Protein AF-0000000086146565 (afdb_homodimer)

Nearest PDB structures (foldseek):
  6xgt-assembly1_E  TM=9.676E-01  e=7.743E-21  Thermomyces lanuginosus
  1dw9-assembly1_C  TM=8.425E-01  e=4.419E-13  Escherichia coli
  2iu7-assembly1_J  TM=8.361E-01  e=9.605E-13  Escherichia coli
  2iv1-assembly1_F  TM=8.384E-01  e=1.746E-12  Escherichia coli
  2iu7-assembly1_I  TM=8.335E-01  e=2.353E-12  Escherichia coli

pLDDT: mean 93.95, std 11.39, range [28.34, 98.88]

Structure (mmCIF, N/CA/C/O backbone):
data_AF-0000000086146565-model_v1
#
loop_
_entity.id
_entity.type
_entity.pdbx_description
1 polymer 'Cyanate hydratase'
#
loop_
_atom_site.group_PDB
_atom_site.id
_atom_site.type_symbol
_atom_site.label_atom_id
_atom_site.label_alt_id
_atom_site.label_comp_id
_atom_site.label_asym_id
_atom_site.label_entity_id
_atom_site.label_seq_id
_atom_site.pdbx_PDB_ins_code
_atom_site.Cartn_x
_atom_site.Cartn_y
_atom_site.Cartn_z
_atom_site.occupancy
_atom_site.B_iso_or_equiv
_atom_site.auth_seq_id
_atom_site.auth_comp_id
_atom_site.auth_asym_id
_atom_site.auth_atom_id
_atom_site.pdbx_PDB_model_num
ATOM 1 N N . MET A 1 1 ? -1.876 -38.531 0.959 1 31.31 1 MET A N 1
ATOM 2 C CA . MET A 1 1 ? -3.123 -37.844 1.28 1 31.31 1 MET A CA 1
ATOM 3 C C . MET A 1 1 ? -3.24 -36.531 0.5 1 31.31 1 MET A C 1
ATOM 5 O O . MET A 1 1 ? -2.287 -35.75 0.437 1 31.31 1 MET A O 1
ATOM 9 N N . ALA A 1 2 ? -4 -36.406 -0.519 1 36.56 2 ALA A N 1
ATOM 10 C CA . ALA A 1 2 ? -4.164 -35.281 -1.44 1 36.56 2 ALA A CA 1
ATOM 11 C C . ALA A 1 2 ? -4.277 -33.969 -0.684 1 36.56 2 ALA A C 1
ATOM 13 O O . ALA A 1 2 ? -5.07 -33.844 0.253 1 36.56 2 ALA A O 1
ATOM 14 N N . ALA A 1 3 ? -3.234 -33.094 -0.575 1 42.41 3 ALA A N 1
ATOM 15 C CA . ALA A 1 3 ? -3.201 -31.875 0.237 1 42.41 3 ALA A CA 1
ATOM 16 C C . ALA A 1 3 ? -4.504 -31.094 0.103 1 42.41 3 ALA A C 1
ATOM 18 O O . ALA A 1 3 ? -5.008 -30.906 -1.006 1 42.41 3 ALA A O 1
ATOM 19 N N . GLN A 1 4 ? -5.457 -31.094 0.99 1 49.09 4 GLN A N 1
ATOM 20 C CA . GLN A 1 4 ? -6.727 -30.391 1.156 1 49.09 4 GLN A CA 1
ATOM 21 C C . GLN A 1 4 ? -6.602 -28.938 0.746 1 49.09 4 GLN A C 1
ATOM 23 O O . GLN A 1 4 ? -5.672 -28.234 1.165 1 49.09 4 GLN A O 1
ATOM 28 N N . GLY A 1 5 ? -6.848 -28.641 -0.448 1 48.94 5 GLY A N 1
ATOM 29 C CA . GLY A 1 5 ? -6.832 -27.328 -1.084 1 48.94 5 GLY A CA 1
ATOM 30 C C . GLY A 1 5 ? -7.145 -26.203 -0.125 1 48.94 5 GLY A C 1
ATOM 31 O O . GLY A 1 5 ? -6.867 -26.297 1.071 1 48.94 5 GLY A O 1
ATOM 32 N N . THR A 1 6 ? -8.141 -25.203 -0.403 1 61.69 6 THR A N 1
ATOM 33 C CA . THR A 1 6 ? -8.391 -23.875 0.151 1 61.69 6 THR A C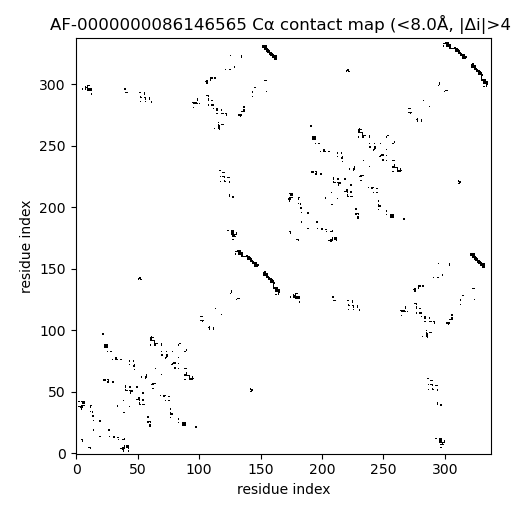A 1
ATOM 34 C C . THR A 1 6 ? -8.742 -23.969 1.633 1 61.69 6 THR A C 1
ATOM 36 O O . THR A 1 6 ? -9.734 -24.594 2.004 1 61.69 6 THR A O 1
ATOM 39 N N . SER A 1 7 ? -7.609 -23.969 2.498 1 59.91 7 SER A N 1
ATOM 40 C CA . SER A 1 7 ? -7.754 -24 3.951 1 59.91 7 SER A CA 1
ATOM 41 C C . SER A 1 7 ? -8.688 -22.906 4.441 1 59.91 7 SER A C 1
ATOM 43 O O . SER A 1 7 ? -9.211 -22.984 5.555 1 59.91 7 SER A O 1
ATOM 45 N N . SER A 1 8 ? -8.977 -21.938 3.584 1 70.62 8 SER A N 1
ATOM 46 C CA . SER A 1 8 ? -9.742 -20.812 4.113 1 70.62 8 SER A CA 1
ATOM 47 C C . SER A 1 8 ? -11.234 -21 3.9 1 70.62 8 SER A C 1
ATOM 49 O O . SER A 1 8 ? -12.055 -20.281 4.465 1 70.62 8 SER A O 1
ATOM 51 N N . GLY A 1 9 ? -11.609 -22.141 3.152 1 82.38 9 GLY A N 1
ATOM 52 C CA . GLY A 1 9 ? -13.008 -22.359 2.828 1 82.38 9 GLY A CA 1
ATOM 53 C C . GLY A 1 9 ? -13.461 -21.594 1.591 1 82.38 9 GLY A C 1
ATOM 54 O O . GLY A 1 9 ? -14.547 -21.844 1.068 1 82.38 9 GLY A O 1
ATOM 55 N N . ALA A 1 10 ? -12.695 -20.734 1.064 1 88.38 10 ALA A N 1
ATOM 56 C CA . ALA A 1 10 ? -12.992 -20.016 -0.168 1 88.38 10 ALA A CA 1
ATOM 57 C C . ALA A 1 10 ? -12.5 -20.781 -1.39 1 88.38 10 ALA A C 1
ATOM 59 O O . ALA A 1 10 ? -11.594 -21.609 -1.288 1 88.38 10 ALA A O 1
ATOM 60 N N . PRO A 1 11 ? -13.156 -20.484 -2.508 1 92.5 11 PRO A N 1
ATOM 61 C CA . PRO A 1 11 ? -12.641 -21.109 -3.736 1 92.5 11 PRO A CA 1
ATOM 62 C C . PRO A 1 11 ? -11.227 -20.641 -4.082 1 92.5 11 PRO A C 1
ATOM 64 O O . PRO A 1 11 ? -10.828 -19.531 -3.701 1 92.5 11 PRO A O 1
ATOM 67 N N . ILE A 1 12 ? -10.492 -21.484 -4.785 1 96.38 12 ILE A N 1
ATOM 68 C CA . ILE A 1 12 ? -9.156 -21.094 -5.215 1 96.38 12 ILE A CA 1
ATOM 69 C C . ILE A 1 12 ? -9.25 -20.188 -6.449 1 96.38 12 ILE A C 1
ATOM 71 O O . ILE A 1 12 ? -10.211 -20.281 -7.211 1 96.38 12 ILE A O 1
ATOM 75 N N . THR A 1 13 ? -8.281 -19.328 -6.602 1 96.62 13 THR A N 1
ATOM 76 C CA . THR A 1 13 ? -8.188 -18.484 -7.789 1 96.62 13 THR A CA 1
ATOM 77 C C . THR A 1 13 ? -7.699 -19.297 -8.984 1 96.62 13 THR A C 1
ATOM 79 O O . THR A 1 13 ? -6.832 -20.156 -8.844 1 96.62 13 THR A O 1
ATOM 82 N N . VAL A 1 14 ? -8.25 -18.953 -10.086 1 96.81 14 VAL A N 1
ATOM 83 C CA . VAL A 1 14 ? -7.863 -19.594 -11.344 1 96.81 14 VAL A CA 1
ATOM 84 C C . VAL A 1 14 ? -7.52 -18.516 -12.375 1 96.81 14 VAL A C 1
ATOM 86 O O . VAL A 1 14 ? -7.848 -17.344 -12.188 1 96.81 14 VAL A O 1
ATOM 89 N N . LEU A 1 15 ? -6.805 -18.922 -13.398 1 97.44 15 LEU A N 1
ATOM 90 C CA . LEU A 1 15 ? -6.445 -18.016 -14.477 1 97.44 15 LEU A CA 1
ATOM 91 C C . LEU A 1 15 ? -7.562 -17.938 -15.516 1 97.44 15 LEU A C 1
ATOM 93 O O . LEU A 1 15 ? -8.047 -18.953 -15.992 1 97.44 15 LEU A O 1
ATOM 97 N N . THR A 1 16 ? -7.938 -16.719 -15.805 1 94.69 16 THR A N 1
ATOM 98 C CA . THR A 1 16 ? -8.992 -16.531 -16.797 1 94.69 16 THR A CA 1
ATOM 99 C C . THR A 1 16 ? -8.398 -16.438 -18.203 1 94.69 16 THR A C 1
ATOM 101 O O . THR A 1 16 ? -7.242 -16.062 -18.375 1 94.69 16 THR A O 1
ATOM 104 N N . ALA A 1 17 ? -9.195 -16.719 -19.188 1 95.25 17 ALA A N 1
ATOM 105 C CA . ALA A 1 17 ? -8.742 -16.828 -20.562 1 95.25 17 ALA A CA 1
ATOM 106 C C . ALA A 1 17 ? -8.266 -15.492 -21.109 1 95.25 17 ALA A C 1
ATOM 108 O O . ALA A 1 17 ? -7.375 -15.438 -21.969 1 95.25 17 ALA A O 1
ATOM 109 N N . ASP A 1 18 ? -8.852 -14.383 -20.719 1 93 18 ASP A N 1
ATOM 110 C CA . ASP A 1 18 ? -8.508 -13.062 -21.219 1 93 18 ASP A CA 1
ATOM 111 C C . ASP A 1 18 ? -7.172 -12.586 -20.656 1 93 18 ASP A C 1
ATOM 113 O O . ASP A 1 18 ? -6.5 -11.75 -21.266 1 93 18 ASP A O 1
ATOM 117 N N . LEU A 1 19 ? -6.805 -13.141 -19.484 1 94.5 19 LEU A N 1
ATOM 118 C CA . LEU A 1 19 ? -5.562 -12.727 -18.828 1 94.5 19 LEU A CA 1
ATOM 119 C C . LEU A 1 19 ? -4.395 -13.594 -19.297 1 94.5 19 LEU A C 1
ATOM 121 O O . LEU A 1 19 ? -3.256 -13.117 -19.375 1 94.5 19 LEU A O 1
ATOM 125 N N . ALA A 1 20 ? -4.633 -14.797 -19.75 1 95.94 20 ALA A N 1
ATOM 126 C CA . ALA A 1 20 ? -3.607 -15.797 -20.031 1 95.94 20 ALA A CA 1
ATOM 127 C C . ALA A 1 20 ? -2.635 -15.297 -21.094 1 95.94 20 ALA A C 1
ATOM 129 O O . ALA A 1 20 ? -1.417 -15.414 -20.938 1 95.94 20 ALA A O 1
ATOM 130 N N . PRO A 1 21 ? -3.115 -14.617 -22.172 1 94.94 21 PRO A N 1
ATOM 131 C CA . PRO A 1 21 ? -2.191 -14.203 -23.234 1 94.94 21 PRO A CA 1
ATOM 132 C C . PRO A 1 21 ? -1.267 -13.07 -22.797 1 94.94 21 PRO A C 1
ATOM 134 O O . PRO A 1 21 ? -0.283 -12.773 -23.484 1 94.94 21 PRO A O 1
ATOM 137 N N . LYS A 1 22 ? -1.578 -12.445 -21.656 1 94 22 LYS A N 1
ATOM 138 C CA . LYS A 1 22 ? -0.794 -11.305 -21.203 1 94 22 LYS A CA 1
ATOM 139 C C . LYS A 1 22 ? 0.308 -11.75 -20.234 1 94 22 LYS A C 1
ATOM 141 O O . LYS A 1 22 ? 1.105 -10.93 -19.781 1 94 22 LYS A O 1
ATOM 146 N N . LEU A 1 23 ? 0.354 -13.023 -19.938 1 96.88 23 LEU A N 1
ATOM 147 C CA . LEU A 1 23 ? 1.28 -13.562 -18.938 1 96.88 23 LEU A CA 1
ATOM 148 C C . LEU A 1 23 ? 2.268 -14.531 -19.594 1 96.88 23 LE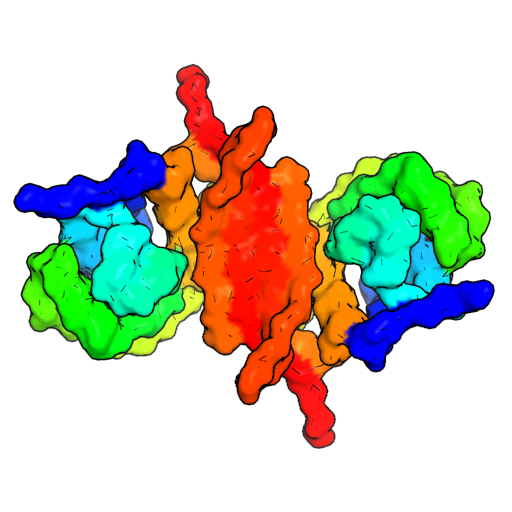U A C 1
ATOM 150 O O . LEU A 1 23 ? 2.035 -15.008 -20.703 1 96.88 23 LEU A O 1
ATOM 154 N N . PRO A 1 24 ? 3.383 -14.812 -18.953 1 97.06 24 PRO A N 1
ATOM 155 C CA . PRO A 1 24 ? 4.309 -15.812 -19.5 1 97.06 24 PRO A CA 1
ATOM 156 C C . PRO A 1 24 ? 3.693 -17.203 -19.562 1 97.06 24 PRO A C 1
ATOM 158 O O . PRO A 1 24 ? 2.693 -17.484 -18.891 1 97.06 24 PRO A O 1
ATOM 161 N N . ALA A 1 25 ? 4.344 -18.062 -20.297 1 97.81 25 ALA A N 1
ATOM 162 C CA . ALA A 1 25 ? 3.781 -19.375 -20.609 1 97.81 25 ALA A CA 1
ATOM 163 C C . ALA A 1 25 ? 3.633 -20.219 -19.344 1 97.81 25 ALA A C 1
ATOM 165 O O . ALA A 1 25 ? 2.717 -21.031 -19.25 1 97.81 25 ALA A O 1
ATOM 166 N N . HIS A 1 26 ? 4.539 -20 -18.406 1 98.38 26 HIS A N 1
ATOM 167 C CA . HIS A 1 26 ? 4.465 -20.844 -17.219 1 98.38 26 HIS A CA 1
ATOM 168 C C . HIS A 1 26 ? 3.211 -20.547 -16.406 1 98.38 26 HIS A C 1
ATOM 170 O O . HIS A 1 26 ? 2.781 -21.359 -15.594 1 98.38 26 HIS A O 1
ATOM 176 N N . SER A 1 27 ? 2.645 -19.328 -16.516 1 98.44 27 SER A N 1
ATOM 177 C CA . SER A 1 27 ? 1.438 -18.984 -15.773 1 98.44 27 SER A CA 1
ATOM 178 C C . SER A 1 27 ? 0.309 -19.969 -16.078 1 98.44 27 SER A C 1
ATOM 180 O O . SER A 1 27 ? -0.308 -20.516 -15.148 1 98.44 27 SER A O 1
ATOM 182 N N . SER A 1 28 ? 0.078 -20.25 -17.359 1 98.5 28 SER A N 1
ATOM 183 C CA . SER A 1 28 ? -0.982 -21.172 -17.75 1 98.5 28 SER A CA 1
ATOM 184 C C . SER A 1 28 ? -0.709 -22.578 -17.219 1 98.5 28 SER A C 1
ATOM 186 O O . SER A 1 28 ? -1.621 -23.266 -16.75 1 98.5 28 SER A O 1
ATOM 188 N N . VAL A 1 29 ? 0.506 -23 -17.297 1 98.62 29 VAL A N 1
ATOM 189 C CA . VAL A 1 29 ? 0.89 -24.328 -16.844 1 98.62 29 VAL A CA 1
ATOM 190 C C . VAL A 1 29 ? 0.651 -24.438 -15.336 1 98.62 29 VAL A C 1
ATOM 192 O O . VAL A 1 29 ? 0.017 -25.391 -14.875 1 98.62 29 VAL A O 1
ATOM 195 N N . LEU A 1 30 ? 1.128 -23.453 -14.594 1 98.81 30 LEU A N 1
ATOM 196 C CA . LEU A 1 30 ? 1.032 -23.469 -13.141 1 98.81 30 LEU A CA 1
ATOM 197 C C . LEU A 1 30 ? -0.422 -23.375 -12.688 1 98.81 30 LEU A C 1
ATOM 199 O O . LEU A 1 30 ? -0.862 -24.156 -11.844 1 98.81 30 LEU A O 1
ATOM 203 N N . PHE A 1 31 ? -1.171 -22.484 -13.25 1 98.69 31 PHE A N 1
ATOM 204 C CA . PHE A 1 31 ? -2.557 -22.297 -12.836 1 98.69 31 PHE A CA 1
ATOM 205 C C . PHE A 1 31 ? -3.398 -23.516 -13.195 1 98.69 31 PHE A C 1
ATOM 207 O O . PHE A 1 31 ? -4.312 -23.875 -12.453 1 98.69 31 PHE A O 1
ATOM 214 N N . THR A 1 32 ? -3.154 -24.109 -14.328 1 98.31 32 THR A N 1
ATOM 215 C CA . THR A 1 32 ? -3.871 -25.328 -14.711 1 98.31 32 THR A CA 1
ATOM 216 C C . THR A 1 32 ? -3.639 -26.438 -13.688 1 98.31 32 THR A C 1
ATOM 218 O O . THR A 1 32 ? -4.59 -27.078 -13.242 1 98.31 32 THR A O 1
ATOM 221 N N . ALA A 1 33 ? -2.422 -26.672 -13.336 1 98.25 33 ALA A N 1
ATOM 222 C CA . ALA A 1 33 ? -2.09 -27.703 -12.359 1 98.25 33 ALA A CA 1
ATOM 223 C C . ALA A 1 33 ? -2.674 -27.375 -10.992 1 98.25 33 ALA A C 1
ATOM 225 O O . ALA A 1 33 ? -3.189 -28.25 -10.297 1 98.25 33 ALA A O 1
ATOM 226 N N . LYS A 1 34 ? -2.523 -26.109 -10.586 1 97.88 34 LYS A N 1
ATOM 227 C CA . LYS A 1 34 ? -3.105 -25.641 -9.336 1 97.88 34 LYS A CA 1
ATOM 228 C C . LYS A 1 34 ? -4.602 -25.938 -9.281 1 97.88 34 LYS A C 1
ATOM 230 O O . LYS A 1 34 ? -5.109 -26.406 -8.258 1 97.88 34 LYS A O 1
ATOM 235 N N . LYS A 1 35 ? -5.297 -25.625 -10.344 1 96.94 35 LYS A N 1
ATOM 236 C CA . LYS A 1 35 ? -6.73 -25.891 -10.438 1 96.94 35 LYS A CA 1
ATOM 237 C C . LYS A 1 35 ? -7.027 -27.391 -10.352 1 96.94 35 LYS A C 1
ATOM 239 O O . LYS A 1 35 ? -7.91 -27.812 -9.602 1 96.94 35 LYS A O 1
ATOM 244 N N . ALA A 1 36 ? -6.309 -28.141 -11.078 1 96.69 36 ALA A N 1
ATOM 245 C CA . ALA A 1 36 ? -6.52 -29.594 -11.125 1 96.69 36 ALA A CA 1
ATOM 246 C C . ALA A 1 36 ? -6.363 -30.203 -9.734 1 96.69 36 ALA A C 1
ATOM 248 O O . ALA A 1 36 ? -7.09 -31.141 -9.383 1 96.69 36 ALA A O 1
ATOM 249 N N . LYS A 1 37 ? -5.477 -29.688 -8.961 1 95.62 37 LYS A N 1
ATOM 250 C CA . LYS A 1 37 ? -5.191 -30.234 -7.641 1 95.62 37 LYS A CA 1
ATOM 251 C C . LYS A 1 37 ? -5.988 -29.516 -6.559 1 95.62 37 LYS A C 1
ATOM 253 O O . LYS A 1 37 ? -5.938 -29.906 -5.387 1 95.62 37 LYS A O 1
ATOM 258 N N . ASN A 1 38 ? -6.629 -28.438 -6.91 1 95.5 38 ASN A N 1
ATOM 259 C CA . ASN A 1 38 ? -7.41 -27.609 -5.996 1 95.5 38 ASN A CA 1
ATOM 260 C C . ASN A 1 38 ? -6.562 -27.109 -4.832 1 95.5 38 ASN A C 1
ATOM 262 O O . ASN A 1 38 ? -6.957 -27.234 -3.672 1 95.5 38 ASN A O 1
ATOM 266 N N . LEU A 1 39 ? -5.449 -26.547 -5.129 1 96.44 39 LEU A N 1
ATOM 267 C CA . LEU A 1 39 ? -4.531 -26.047 -4.113 1 96.44 39 LEU A CA 1
ATOM 268 C C . LEU A 1 39 ? -4.578 -24.516 -4.043 1 96.44 39 LEU A C 1
ATOM 270 O O . LEU A 1 39 ? -4.664 -23.844 -5.074 1 96.44 39 LEU A O 1
ATOM 274 N N . SER A 1 40 ? -4.539 -23.969 -2.844 1 96.62 40 SER A N 1
ATOM 275 C CA . SER A 1 40 ? -4.453 -22.531 -2.635 1 96.62 40 SER A CA 1
ATOM 276 C C . SER A 1 40 ? -3.01 -22.031 -2.709 1 96.62 40 SER A C 1
ATOM 278 O O . SER A 1 40 ? -2.076 -22.828 -2.609 1 96.62 40 SER A O 1
ATOM 280 N N . PHE A 1 41 ? -2.867 -20.781 -2.867 1 97.62 41 PHE A N 1
ATOM 281 C CA . PHE A 1 41 ? -1.526 -20.219 -2.785 1 97.62 41 PHE A CA 1
ATOM 282 C C . PHE A 1 41 ? -0.93 -20.438 -1.4 1 97.62 41 PHE A C 1
ATOM 284 O O . PHE A 1 41 ? 0.281 -20.609 -1.262 1 97.62 41 PHE A O 1
ATOM 291 N N . GLU A 1 42 ? -1.758 -20.422 -0.381 1 96.38 42 GLU A N 1
ATOM 292 C CA . GLU A 1 42 ? -1.277 -20.703 0.968 1 96.38 42 GLU A CA 1
ATOM 293 C C . GLU A 1 42 ? -0.606 -22.078 1.036 1 96.38 42 GLU A C 1
ATOM 295 O O . GLU A 1 42 ? 0.506 -22.203 1.551 1 96.38 42 GLU A O 1
ATOM 300 N N . THR A 1 43 ? -1.297 -23.047 0.522 1 96.38 43 THR A N 1
ATOM 301 C CA . THR A 1 43 ? -0.787 -24.406 0.544 1 96.38 43 THR A CA 1
ATOM 302 C C . THR A 1 43 ? 0.502 -24.516 -0.264 1 96.38 43 THR A C 1
ATOM 304 O O . THR A 1 43 ? 1.48 -25.109 0.194 1 96.38 43 THR A O 1
ATOM 307 N N . ILE A 1 44 ? 0.507 -23.953 -1.415 1 97.75 44 ILE A N 1
ATOM 308 C CA . ILE A 1 44 ? 1.667 -24.031 -2.295 1 97.75 44 ILE A CA 1
ATOM 309 C C . ILE A 1 44 ? 2.842 -23.281 -1.666 1 97.75 44 ILE A C 1
ATOM 311 O O . ILE A 1 44 ? 3.979 -23.766 -1.704 1 97.75 44 ILE A O 1
ATOM 315 N N . ALA A 1 45 ? 2.549 -22.141 -1.097 1 97.62 45 ALA A N 1
ATOM 316 C CA . ALA A 1 45 ? 3.592 -21.344 -0.45 1 97.62 45 ALA A CA 1
ATOM 317 C C . ALA A 1 45 ? 4.262 -22.125 0.672 1 97.62 45 ALA A C 1
ATOM 319 O O . ALA A 1 45 ? 5.484 -22.078 0.835 1 97.62 45 ALA A O 1
ATOM 320 N N . LYS A 1 46 ? 3.512 -22.828 1.421 1 96.81 46 LYS A N 1
ATOM 321 C CA . LYS A 1 46 ? 4.047 -23.672 2.488 1 96.81 46 LYS A CA 1
ATOM 322 C C . LYS A 1 46 ? 5.008 -24.719 1.933 1 96.81 46 LYS A C 1
ATOM 324 O O . LYS A 1 46 ? 6.078 -24.953 2.496 1 96.81 46 LYS A O 1
ATOM 329 N N . ALA A 1 47 ? 4.648 -25.312 0.858 1 96.94 47 ALA A N 1
ATOM 330 C CA . ALA A 1 47 ? 5.5 -26.312 0.233 1 96.94 47 ALA A CA 1
ATOM 331 C C . ALA A 1 47 ? 6.805 -25.703 -0.26 1 96.94 47 ALA A C 1
ATOM 333 O O . ALA A 1 47 ? 7.855 -26.344 -0.231 1 96.94 47 ALA A O 1
ATOM 334 N N . LEU A 1 48 ? 6.746 -24.484 -0.742 1 97.94 48 LEU A N 1
ATOM 335 C CA . LEU A 1 48 ? 7.914 -23.797 -1.288 1 97.94 48 LEU A CA 1
ATOM 336 C C . LEU A 1 48 ? 8.773 -23.219 -0.172 1 97.94 48 LEU A C 1
ATOM 338 O O . LEU A 1 48 ? 9.961 -22.922 -0.379 1 97.94 48 LEU A O 1
ATOM 342 N N . GLY A 1 49 ? 8.164 -23 1.026 1 97.31 49 GLY A N 1
ATOM 343 C CA . GLY A 1 49 ? 8.836 -22.219 2.062 1 97.31 49 GLY A CA 1
ATOM 344 C C . GLY A 1 49 ? 8.938 -20.75 1.737 1 97.31 49 GLY A C 1
ATOM 345 O O . GLY A 1 49 ? 9.969 -20.125 1.997 1 97.31 49 GLY A O 1
ATOM 346 N N . ARG A 1 50 ? 7.957 -20.188 1.105 1 97 50 ARG A N 1
ATOM 347 C CA . ARG A 1 50 ? 7.891 -18.781 0.688 1 97 50 ARG A CA 1
ATOM 348 C C . ARG A 1 50 ? 6.609 -18.125 1.191 1 97 50 ARG A C 1
ATOM 350 O O . ARG A 1 50 ? 5.73 -18.797 1.735 1 97 50 ARG A O 1
ATOM 357 N N . GLY A 1 51 ? 6.578 -16.812 1.036 1 96.75 51 GLY A N 1
ATOM 358 C CA . GLY A 1 51 ? 5.344 -16.109 1.33 1 96.75 51 GLY A CA 1
ATOM 359 C C . GLY A 1 51 ? 4.258 -16.344 0.296 1 96.75 51 GLY A C 1
ATOM 360 O O . GLY A 1 51 ? 4.551 -16.609 -0.869 1 96.75 51 GLY A O 1
ATOM 361 N N . GLU A 1 52 ? 3.078 -16.172 0.774 1 97 52 GLU A N 1
ATOM 362 C CA . GLU A 1 52 ? 1.917 -16.422 -0.072 1 97 52 GLU A CA 1
ATOM 363 C C . GLU A 1 52 ? 1.883 -15.477 -1.262 1 97 52 GLU A C 1
ATOM 365 O O . GLU A 1 52 ? 1.696 -15.898 -2.402 1 97 52 GLU A O 1
ATOM 370 N N . VAL A 1 53 ? 2.102 -14.18 -1.003 1 98.31 53 VAL A N 1
ATOM 371 C CA . VAL A 1 53 ? 2.043 -13.18 -2.068 1 98.31 53 VAL A CA 1
ATOM 372 C C . VAL A 1 53 ? 3.195 -13.398 -3.045 1 98.31 53 VAL A C 1
ATOM 374 O O . VAL A 1 53 ? 3.018 -13.289 -4.262 1 98.31 53 VAL A O 1
ATOM 377 N N . SER A 1 54 ? 4.367 -13.727 -2.545 1 97.62 54 SER A N 1
ATOM 378 C CA . SER A 1 54 ? 5.52 -13.992 -3.396 1 97.62 54 SER A CA 1
ATOM 379 C C . SER A 1 54 ? 5.277 -15.203 -4.293 1 97.62 54 SER A C 1
ATOM 381 O O . SER A 1 54 ? 5.645 -15.195 -5.469 1 97.62 54 SER A O 1
ATOM 383 N N . THR A 1 55 ? 4.641 -16.234 -3.752 1 98.44 55 THR A N 1
ATOM 384 C CA . THR A 1 55 ? 4.297 -17.422 -4.527 1 98.44 55 THR A CA 1
ATOM 385 C C . THR A 1 55 ? 3.316 -17.078 -5.645 1 98.44 55 THR A C 1
ATOM 387 O O . THR A 1 55 ? 3.529 -17.438 -6.801 1 98.44 55 THR A O 1
ATOM 390 N N . ALA A 1 56 ? 2.301 -16.312 -5.312 1 98.62 56 ALA A N 1
ATOM 391 C CA . ALA A 1 56 ? 1.348 -15.859 -6.324 1 98.62 56 ALA A CA 1
ATOM 392 C C . ALA A 1 56 ? 2.037 -15.008 -7.391 1 98.62 56 ALA A C 1
ATOM 394 O O . ALA A 1 56 ? 1.723 -15.125 -8.578 1 98.62 56 ALA A O 1
ATOM 395 N N . ALA A 1 57 ? 2.961 -14.219 -6.996 1 98.38 57 ALA A N 1
ATOM 396 C CA . ALA A 1 57 ? 3.682 -13.352 -7.926 1 98.38 57 ALA A CA 1
ATOM 397 C C . ALA A 1 57 ? 4.488 -14.172 -8.93 1 98.38 57 ALA A C 1
ATOM 399 O O . ALA A 1 57 ? 4.637 -13.773 -10.086 1 98.38 57 ALA A O 1
ATOM 400 N N . ILE A 1 58 ? 5.035 -15.32 -8.531 1 98.38 58 ILE A N 1
ATOM 401 C CA . ILE A 1 58 ? 5.719 -16.219 -9.453 1 98.38 58 ILE A CA 1
ATOM 402 C C . ILE A 1 58 ? 4.734 -16.719 -10.508 1 98.38 58 ILE A C 1
ATOM 404 O O . ILE A 1 58 ? 5.047 -16.734 -11.703 1 98.38 58 ILE A O 1
ATOM 408 N N . PHE A 1 59 ? 3.521 -17.062 -10.078 1 98.69 59 PHE A N 1
ATOM 409 C CA . PHE A 1 59 ? 2.496 -17.531 -11 1 98.69 59 PHE A CA 1
ATOM 410 C C . PHE A 1 59 ? 2.178 -16.453 -12.039 1 98.69 59 PHE A C 1
ATOM 412 O O . PHE A 1 59 ? 1.99 -16.766 -13.219 1 98.69 59 PHE A O 1
ATOM 419 N N . TYR A 1 60 ? 2.189 -15.242 -11.656 1 98.25 60 TYR A N 1
ATOM 420 C CA . TYR A 1 60 ? 1.807 -14.141 -12.531 1 98.25 60 TYR A CA 1
ATOM 421 C C . TYR A 1 60 ? 3.02 -13.586 -13.266 1 98.25 60 TYR A C 1
ATOM 423 O O . TYR A 1 60 ? 2.912 -12.586 -13.984 1 98.25 60 TYR A O 1
ATOM 431 N N . GLY A 1 61 ? 4.215 -14.141 -13.055 1 97.5 61 GLY A N 1
ATOM 432 C CA . GLY A 1 61 ? 5.422 -13.734 -13.766 1 97.5 61 GLY A CA 1
ATOM 433 C C . GLY A 1 61 ? 6.035 -12.461 -13.219 1 97.5 61 GLY A C 1
ATOM 434 O O . GLY A 1 61 ? 6.789 -11.781 -13.914 1 97.5 61 GLY A O 1
ATOM 435 N N . GLN A 1 62 ? 5.746 -12.102 -11.938 1 97.25 62 GLN A N 1
ATOM 436 C CA . GLN A 1 62 ? 6.195 -10.836 -11.367 1 97.25 62 GLN A CA 1
ATOM 437 C C . GLN A 1 62 ? 7.324 -11.047 -10.367 1 97.25 62 GLN A C 1
ATOM 439 O O . GLN A 1 62 ? 7.828 -10.094 -9.773 1 97.25 62 GLN A O 1
ATOM 444 N N . ALA A 1 63 ? 7.695 -12.289 -10.117 1 96.75 63 ALA A N 1
ATOM 445 C CA . ALA A 1 63 ? 8.805 -12.633 -9.227 1 96.75 63 ALA A CA 1
ATOM 446 C C . ALA A 1 63 ? 9.688 -13.719 -9.836 1 96.75 63 ALA A C 1
ATOM 448 O O . ALA A 1 63 ? 9.203 -14.57 -10.586 1 96.75 63 ALA A O 1
ATOM 449 N N . HIS A 1 64 ? 10.898 -13.656 -9.5 1 95.5 64 HIS A N 1
ATOM 450 C CA . HIS A 1 64 ? 11.867 -14.641 -9.984 1 95.5 64 HIS A CA 1
ATOM 451 C C . HIS A 1 64 ? 11.734 -15.953 -9.227 1 95.5 64 HIS A C 1
ATOM 453 O O . HIS A 1 64 ? 11.773 -15.977 -7.996 1 95.5 64 HIS A O 1
ATOM 459 N N . ALA A 1 65 ? 11.516 -17.062 -9.984 1 97.88 65 ALA A N 1
ATOM 460 C CA . ALA A 1 65 ? 11.539 -18.391 -9.375 1 97.88 65 ALA A CA 1
ATOM 461 C C . ALA A 1 65 ? 12.961 -18.938 -9.328 1 97.88 65 ALA A C 1
ATOM 463 O O . ALA A 1 65 ? 13.625 -19.062 -10.359 1 97.88 65 ALA A O 1
ATOM 464 N N . SER A 1 66 ? 13.438 -19.297 -8.18 1 97.81 66 SER A N 1
ATOM 465 C CA . SER A 1 66 ? 14.742 -19.938 -8.062 1 97.81 66 SER A CA 1
ATOM 466 C C . SER A 1 66 ? 14.68 -21.375 -8.562 1 97.81 66 SER A C 1
ATOM 468 O O . SER A 1 66 ? 13.602 -21.953 -8.719 1 97.81 66 SER A O 1
ATOM 470 N N . PRO A 1 67 ? 15.883 -21.938 -8.789 1 98.06 67 PRO A N 1
ATOM 471 C CA . PRO A 1 67 ? 15.883 -23.359 -9.133 1 98.06 67 PRO A CA 1
ATOM 472 C C . PRO A 1 67 ? 15.18 -24.219 -8.086 1 98.06 67 PRO A C 1
ATOM 474 O O . PRO A 1 67 ? 14.461 -25.156 -8.438 1 98.06 67 PRO A O 1
ATOM 477 N N . GLU A 1 68 ? 15.375 -23.906 -6.84 1 98.44 68 GLU A N 1
ATOM 478 C CA . GLU A 1 68 ? 14.703 -24.625 -5.766 1 98.44 68 GLU A CA 1
ATOM 479 C C . GLU A 1 68 ? 13.188 -24.438 -5.84 1 98.44 68 GLU A C 1
ATOM 481 O O . GLU A 1 68 ? 12.422 -25.391 -5.656 1 98.44 68 GLU A O 1
ATOM 486 N N . ASP A 1 69 ? 12.742 -23.219 -6.094 1 98.62 69 ASP A N 1
ATOM 487 C CA . ASP A 1 69 ? 11.312 -22.953 -6.281 1 98.62 69 ASP A CA 1
ATOM 488 C C . ASP A 1 69 ? 10.734 -23.844 -7.383 1 98.62 69 ASP A C 1
ATOM 490 O O . ASP A 1 69 ? 9.672 -24.438 -7.211 1 98.62 69 ASP A O 1
ATOM 494 N N . ILE A 1 70 ? 11.438 -23.891 -8.508 1 98.62 70 ILE A N 1
ATOM 495 C CA . ILE A 1 70 ? 10.969 -24.594 -9.688 1 98.62 70 ILE A CA 1
ATOM 496 C C . ILE A 1 70 ? 10.828 -26.094 -9.367 1 98.62 70 ILE A C 1
ATOM 498 O O . ILE A 1 70 ? 9.812 -26.703 -9.695 1 98.62 70 ILE A O 1
ATOM 502 N N . THR A 1 71 ? 11.781 -26.609 -8.703 1 98.69 71 THR A N 1
ATOM 503 C CA . THR A 1 71 ? 11.742 -28.016 -8.312 1 98.69 71 THR A CA 1
ATOM 504 C C . THR A 1 71 ? 10.562 -28.297 -7.379 1 98.69 71 THR A C 1
ATOM 506 O O . THR A 1 71 ? 9.82 -29.25 -7.582 1 98.69 71 THR A O 1
ATOM 509 N N . LYS A 1 72 ? 10.398 -27.5 -6.426 1 98.62 72 LYS A N 1
ATOM 510 C CA . LYS A 1 72 ? 9.328 -27.688 -5.453 1 98.62 72 LYS A CA 1
ATOM 511 C C . LYS A 1 72 ? 7.957 -27.484 -6.098 1 98.62 72 LYS A C 1
ATOM 513 O O . LYS A 1 72 ? 6.996 -28.188 -5.766 1 98.62 72 LYS A O 1
ATOM 518 N N . LEU A 1 73 ? 7.859 -26.484 -6.969 1 98.75 73 LEU A N 1
ATOM 519 C CA . LEU A 1 73 ? 6.617 -26.281 -7.707 1 98.75 73 LEU A CA 1
ATOM 520 C C . LEU A 1 73 ? 6.273 -27.516 -8.539 1 98.75 73 LEU A C 1
ATOM 522 O O . LEU A 1 73 ? 5.121 -27.953 -8.555 1 98.75 73 LEU A O 1
ATOM 526 N N . ALA A 1 74 ? 7.262 -27.984 -9.258 1 98.75 74 ALA A N 1
ATOM 527 C CA . ALA A 1 74 ? 7.062 -29.188 -10.055 1 98.75 74 ALA A CA 1
ATOM 528 C C . ALA A 1 74 ? 6.551 -30.328 -9.195 1 98.75 74 ALA A C 1
ATOM 530 O O . ALA A 1 74 ? 5.633 -31.062 -9.594 1 98.75 74 ALA A O 1
ATOM 531 N N . GLN A 1 75 ? 7.086 -30.469 -8.039 1 98.44 75 GLN A N 1
ATOM 532 C CA . GLN A 1 75 ? 6.73 -31.562 -7.137 1 98.44 75 GLN A CA 1
ATOM 533 C C . GLN A 1 75 ? 5.316 -31.375 -6.586 1 98.44 75 GLN A C 1
ATOM 535 O O . GLN A 1 75 ? 4.473 -32.25 -6.738 1 98.44 75 GLN A O 1
ATOM 540 N N . VAL A 1 76 ? 5.047 -30.25 -5.996 1 98.06 76 VAL A N 1
ATOM 541 C CA . VAL A 1 76 ? 3.781 -30.031 -5.297 1 98.06 76 VAL A CA 1
ATOM 542 C C . VAL A 1 76 ? 2.631 -30.031 -6.301 1 98.06 76 VAL A C 1
ATOM 544 O O . VAL A 1 76 ? 1.531 -30.5 -5.996 1 98.06 76 VAL A O 1
ATOM 547 N N . LEU A 1 77 ? 2.896 -29.609 -7.551 1 98.38 77 LEU A N 1
ATOM 548 C CA . LEU A 1 77 ? 1.846 -29.484 -8.555 1 98.38 77 LEU A CA 1
ATOM 549 C C . LEU A 1 77 ? 1.869 -30.688 -9.5 1 98.38 77 LEU A C 1
ATOM 551 O O . LEU A 1 77 ? 1.04 -30.781 -10.414 1 98.38 77 LEU A O 1
ATOM 555 N N . GLU A 1 78 ? 2.852 -31.547 -9.289 1 98.25 78 GLU A N 1
ATOM 556 C CA . GLU A 1 78 ? 2.998 -32.781 -10.086 1 98.25 78 GLU A CA 1
ATOM 557 C C . GLU A 1 78 ? 3.119 -32.438 -11.578 1 98.25 78 GLU A C 1
ATOM 559 O O . GLU A 1 78 ? 2.404 -33 -12.398 1 98.25 78 GLU A O 1
ATOM 564 N N . ILE A 1 79 ? 3.945 -31.547 -11.883 1 98.38 79 ILE A N 1
ATOM 565 C CA . ILE A 1 79 ? 4.336 -31.172 -13.234 1 98.38 79 ILE A CA 1
ATOM 566 C C . ILE A 1 79 ? 5.734 -31.703 -13.539 1 98.38 79 ILE A C 1
ATOM 568 O O . ILE A 1 79 ? 6.652 -31.547 -12.727 1 98.38 79 ILE A O 1
ATOM 572 N N . PRO A 1 80 ? 5.855 -32.438 -14.641 1 98.31 80 PRO A N 1
ATOM 573 C CA . PRO A 1 80 ? 7.246 -32.719 -14.992 1 98.31 80 PRO A CA 1
ATOM 574 C C . PRO A 1 80 ? 8.117 -31.469 -15.047 1 98.31 80 PRO A C 1
ATOM 576 O O . PRO A 1 80 ? 7.762 -30.5 -15.711 1 98.31 80 PRO A O 1
ATOM 579 N N . GLU A 1 81 ? 9.156 -31.531 -14.344 1 97.94 81 GLU A N 1
ATOM 580 C CA . GLU A 1 81 ? 10.008 -30.344 -14.203 1 97.94 81 GLU A CA 1
ATOM 581 C C . GLU A 1 81 ? 10.469 -29.844 -15.57 1 97.94 81 GLU A C 1
ATOM 583 O O . GLU A 1 81 ? 10.586 -28.625 -15.781 1 97.94 81 GLU A O 1
ATOM 588 N N . ASP A 1 82 ? 10.727 -30.766 -16.469 1 97.62 82 ASP A N 1
ATOM 589 C CA . ASP A 1 82 ? 11.188 -30.406 -17.797 1 97.62 82 ASP A CA 1
ATOM 590 C C . ASP A 1 82 ? 10.141 -29.562 -18.531 1 97.62 82 ASP A C 1
ATOM 592 O O . ASP A 1 82 ? 10.484 -28.672 -19.312 1 97.62 82 ASP A O 1
ATOM 596 N N . VAL A 1 83 ? 8.883 -29.844 -18.344 1 97.56 83 VAL A N 1
ATOM 597 C CA . VAL A 1 83 ? 7.785 -29.078 -18.938 1 97.56 83 VAL A CA 1
ATOM 598 C C . VAL A 1 83 ? 7.824 -27.641 -18.438 1 97.56 83 VAL A C 1
ATOM 600 O O . VAL A 1 83 ? 7.695 -26.688 -19.219 1 97.56 83 VAL A O 1
ATOM 603 N N . LEU A 1 84 ? 7.992 -27.469 -17.141 1 97.38 84 LEU A N 1
ATOM 604 C CA . LEU A 1 84 ? 8.078 -26.141 -16.547 1 97.38 84 LEU A CA 1
ATOM 605 C C . LEU A 1 84 ? 9.289 -25.391 -17.078 1 97.38 84 LEU A C 1
ATOM 607 O O . LEU A 1 84 ? 9.195 -24.203 -17.406 1 97.38 84 LEU A O 1
ATOM 611 N N . LEU A 1 85 ? 10.414 -26.094 -17.25 1 97.81 85 LEU A N 1
ATOM 612 C CA . LEU A 1 85 ? 11.672 -25.484 -17.641 1 97.81 85 LEU A CA 1
ATOM 613 C C . LEU A 1 85 ? 11.641 -25.078 -19.109 1 97.81 85 LEU A C 1
ATOM 615 O O . LEU A 1 85 ? 12.484 -24.297 -19.562 1 97.81 85 LEU A O 1
ATOM 619 N N . GLN A 1 86 ? 10.711 -25.594 -19.859 1 97.88 86 GLN A N 1
ATOM 620 C CA . GLN A 1 86 ? 10.547 -25.219 -21.266 1 97.88 86 GLN A CA 1
ATOM 621 C C . GLN A 1 86 ? 9.836 -23.875 -21.391 1 97.88 86 GLN A C 1
ATOM 623 O O . GLN A 1 86 ? 9.805 -23.281 -22.469 1 97.88 86 GLN A O 1
ATOM 628 N N . THR A 1 87 ? 9.258 -23.359 -20.344 1 98.06 87 THR A N 1
ATOM 629 C CA . THR A 1 87 ? 8.617 -22.062 -20.328 1 98.06 87 THR A CA 1
ATOM 630 C C . THR A 1 87 ? 9.617 -20.969 -19.922 1 98.06 87 THR A C 1
ATOM 632 O O . THR A 1 87 ? 10.828 -21.203 -19.906 1 98.06 87 THR A O 1
ATOM 635 N N . GLU A 1 88 ? 9.117 -19.797 -19.609 1 97.81 88 GLU A N 1
ATOM 636 C CA . GLU A 1 88 ? 9.961 -18.672 -19.203 1 97.81 88 GLU A CA 1
ATOM 637 C C . GLU A 1 88 ? 10.172 -18.656 -17.688 1 97.81 88 GLU A C 1
ATOM 639 O O . GLU A 1 88 ? 10.664 -17.672 -17.125 1 97.81 88 GLU A O 1
ATOM 644 N N . ILE A 1 89 ? 9.836 -19.734 -16.953 1 97.88 89 ILE A N 1
ATOM 645 C CA . ILE A 1 89 ? 9.805 -19.688 -15.492 1 97.88 89 ILE A CA 1
ATOM 646 C C . ILE A 1 89 ? 11.195 -19.406 -14.945 1 97.88 89 ILE A C 1
ATOM 648 O O . ILE A 1 89 ? 11.344 -18.766 -13.898 1 97.88 89 ILE A O 1
ATOM 652 N N . ALA A 1 90 ? 12.219 -19.844 -15.688 1 97.5 90 ALA A N 1
ATOM 653 C CA . ALA A 1 90 ? 13.594 -19.672 -15.211 1 97.5 90 ALA A CA 1
ATOM 654 C C . ALA A 1 90 ? 14.18 -18.359 -15.727 1 97.5 90 ALA A C 1
ATOM 656 O O . ALA A 1 90 ? 15.305 -17.984 -15.367 1 97.5 90 ALA A O 1
ATOM 657 N N . ALA A 1 91 ? 13.5 -17.625 -16.578 1 96.19 91 ALA A N 1
ATOM 658 C CA . ALA A 1 91 ? 13.969 -16.344 -17.125 1 96.19 91 ALA A CA 1
ATOM 659 C C . ALA A 1 91 ? 13.781 -15.219 -16.125 1 96.19 91 ALA A C 1
ATOM 661 O O . ALA A 1 91 ? 13.094 -15.383 -15.109 1 96.19 91 ALA A O 1
ATOM 662 N N . LEU A 1 92 ? 14.492 -14.039 -16.375 1 95.69 92 LEU A N 1
ATOM 663 C CA . LEU A 1 92 ? 14.273 -12.844 -15.562 1 95.69 92 LEU A CA 1
ATOM 664 C C . LEU A 1 92 ? 12.875 -12.281 -15.789 1 95.69 92 LEU A C 1
ATOM 666 O O . LEU A 1 92 ? 12.406 -12.219 -16.922 1 95.69 92 LEU A O 1
ATOM 670 N N . PRO A 1 93 ? 12.18 -11.914 -14.727 1 95.25 93 PRO A N 1
ATOM 671 C CA . PRO A 1 93 ? 10.797 -11.445 -14.867 1 95.25 93 PRO A CA 1
ATOM 672 C C . PRO A 1 93 ? 10.711 -10.094 -15.578 1 95.25 93 PRO A C 1
ATOM 674 O O . PRO A 1 93 ? 11.594 -9.25 -15.414 1 95.25 93 PRO A O 1
ATOM 677 N N . ASP A 1 94 ? 9.703 -9.938 -16.422 1 92.5 94 ASP A N 1
ATOM 678 C CA . ASP A 1 94 ? 9.258 -8.648 -16.938 1 92.5 94 ASP A CA 1
ATOM 679 C C . ASP A 1 94 ? 8.117 -8.086 -16.094 1 92.5 94 ASP A C 1
ATOM 681 O O . ASP A 1 94 ? 6.949 -8.422 -16.312 1 92.5 94 ASP A O 1
ATOM 685 N N . ARG A 1 95 ? 8.391 -7.125 -15.18 1 94.44 95 ARG A N 1
ATOM 686 C CA . ARG A 1 95 ? 7.445 -6.707 -14.148 1 94.44 95 ARG A CA 1
ATOM 687 C C . ARG A 1 95 ? 6.621 -5.512 -14.609 1 94.44 95 ARG A C 1
ATOM 689 O O . ARG A 1 95 ? 7.035 -4.773 -15.508 1 94.44 95 ARG A O 1
ATOM 696 N N . GLY A 1 96 ? 5.469 -5.379 -14.016 1 91.5 96 GLY A N 1
ATOM 697 C CA . GLY A 1 96 ? 4.707 -4.141 -14.078 1 91.5 96 GLY A CA 1
ATOM 698 C C . GLY A 1 96 ? 3.861 -4.023 -15.336 1 91.5 96 GLY A C 1
ATOM 699 O O . GLY A 1 96 ? 3.15 -3.033 -15.516 1 91.5 96 GLY A O 1
ATOM 700 N N . ARG A 1 97 ? 3.803 -5.035 -16.156 1 88.56 97 ARG A N 1
ATOM 701 C CA . ARG A 1 97 ? 3.109 -4.895 -17.438 1 88.56 97 ARG A CA 1
ATOM 702 C C . ARG A 1 97 ? 1.777 -5.637 -17.422 1 88.56 97 ARG A C 1
ATOM 704 O O . ARG A 1 97 ? 1.021 -5.586 -18.391 1 88.56 97 ARG A O 1
ATOM 711 N N . THR A 1 98 ? 1.507 -6.238 -16.375 1 88.38 98 THR A N 1
ATOM 712 C CA . THR A 1 98 ? 0.37 -7.152 -16.359 1 88.38 98 THR A CA 1
ATOM 713 C C . THR A 1 98 ? -0.936 -6.387 -16.156 1 88.38 98 THR A C 1
ATOM 715 O O . THR A 1 98 ? -2.004 -6.859 -16.547 1 88.38 98 THR A O 1
ATOM 718 N N . ILE A 1 99 ? -0.835 -5.281 -15.484 1 90 99 ILE A N 1
ATOM 719 C CA . ILE A 1 99 ? -2.049 -4.535 -15.172 1 90 99 ILE A CA 1
ATOM 720 C C . ILE A 1 99 ? -1.963 -3.135 -15.773 1 90 99 ILE A C 1
ATOM 722 O O . ILE A 1 99 ? -0.932 -2.467 -15.664 1 90 99 ILE A O 1
ATOM 726 N N . ASP A 1 100 ? -3.021 -2.744 -16.422 1 91.69 100 ASP A N 1
ATOM 727 C CA . ASP A 1 100 ? -3.131 -1.362 -16.875 1 91.69 100 ASP A CA 1
ATOM 728 C C . ASP A 1 100 ? -3.35 -0.411 -15.703 1 91.69 100 ASP A C 1
ATOM 730 O O . ASP A 1 100 ? -4.117 -0.715 -14.789 1 91.69 100 ASP A O 1
ATOM 734 N N . MET A 1 101 ? -2.676 0.717 -15.805 1 92.69 101 MET A N 1
ATOM 735 C CA . MET A 1 101 ? -2.85 1.753 -14.789 1 92.69 101 MET A CA 1
ATOM 736 C C . MET A 1 101 ? -3.545 2.977 -15.375 1 92.69 101 MET A C 1
ATOM 738 O O . MET A 1 101 ? -3.193 3.434 -16.469 1 92.69 101 MET A O 1
ATOM 742 N N . PRO A 1 102 ? -4.66 3.662 -14.695 1 94.06 102 PRO A N 1
ATOM 743 C CA . PRO A 1 102 ? -5.184 3.146 -13.43 1 94.06 102 PRO A CA 1
ATOM 744 C C . PRO A 1 102 ? -5.918 1.817 -13.586 1 94.06 102 PRO A C 1
ATOM 746 O O . PRO A 1 102 ? -6.504 1.555 -14.641 1 94.06 102 PRO A O 1
ATOM 749 N N . PRO A 1 103 ? -5.812 0.966 -12.422 1 95.69 103 PRO A N 1
ATOM 750 C CA . PRO A 1 103 ? -6.496 -0.324 -12.531 1 95.69 103 PRO A CA 1
ATOM 751 C C . PRO A 1 103 ? -8.016 -0.182 -12.602 1 95.69 103 PRO A C 1
ATOM 753 O O . PRO A 1 103 ? -8.586 0.729 -11.992 1 95.69 103 PRO A O 1
ATOM 756 N N . ARG A 1 104 ? -8.648 -1.089 -13.289 1 95.12 104 ARG A N 1
ATOM 757 C CA . ARG A 1 104 ? -10.102 -1.134 -13.375 1 95.12 104 ARG A CA 1
ATOM 758 C C . ARG A 1 104 ? -10.672 -2.182 -12.422 1 95.12 104 ARG A C 1
ATOM 760 O O . ARG A 1 104 ? -11.852 -2.121 -12.055 1 95.12 104 ARG A O 1
ATOM 767 N N . GLU A 1 105 ? -9.906 -3.188 -12.164 1 95.75 105 GLU A N 1
ATOM 768 C CA . GLU A 1 105 ? -10.336 -4.195 -11.203 1 95.75 105 GLU A CA 1
ATOM 769 C C . GLU A 1 105 ? -10.531 -3.592 -9.82 1 95.75 105 GLU A C 1
ATOM 771 O O . GLU A 1 105 ? -9.633 -2.938 -9.289 1 95.75 105 GLU A O 1
ATOM 776 N N . PRO A 1 106 ? -11.664 -3.811 -9.156 1 96.5 106 PRO A N 1
ATOM 777 C CA . PRO A 1 106 ? -12.055 -3.012 -7.992 1 96.5 106 PRO A CA 1
ATOM 778 C C . PRO A 1 106 ? -11.086 -3.166 -6.82 1 96.5 106 PRO A C 1
ATOM 780 O O . PRO A 1 106 ? -10.773 -2.184 -6.141 1 96.5 106 PRO A O 1
ATOM 783 N N . LEU A 1 107 ? -10.641 -4.344 -6.52 1 97.38 107 LEU A N 1
ATOM 784 C CA . LEU A 1 107 ? -9.734 -4.527 -5.387 1 97.38 107 LEU A CA 1
ATOM 785 C C . LEU A 1 107 ? -8.398 -3.83 -5.641 1 97.38 107 LEU A C 1
ATOM 787 O O . LEU A 1 107 ? -7.887 -3.127 -4.766 1 97.38 107 LEU A O 1
ATOM 791 N N . ILE A 1 108 ? -7.848 -4.027 -6.793 1 97.81 108 ILE A N 1
ATOM 792 C CA . ILE A 1 108 ? -6.57 -3.416 -7.141 1 97.81 108 ILE A CA 1
ATOM 793 C C . ILE A 1 108 ? -6.73 -1.898 -7.223 1 97.81 108 ILE A C 1
ATOM 795 O O . ILE A 1 108 ? -5.84 -1.151 -6.812 1 97.81 108 ILE A O 1
ATOM 799 N N . TYR A 1 109 ? -7.863 -1.42 -7.758 1 97.38 109 TYR A N 1
ATOM 800 C CA . TYR A 1 109 ? -8.156 0.008 -7.816 1 97.38 109 TYR A CA 1
ATOM 801 C C . TYR A 1 109 ? -8.094 0.634 -6.426 1 97.38 109 TYR A C 1
ATOM 803 O O . TYR A 1 109 ? -7.617 1.761 -6.266 1 97.38 109 TYR A O 1
ATOM 811 N N . ARG A 1 110 ? -8.562 -0.052 -5.426 1 97.69 110 ARG A N 1
ATOM 812 C CA . ARG A 1 110 ? -8.562 0.484 -4.07 1 97.69 110 ARG A CA 1
ATOM 813 C C . ARG A 1 110 ? -7.145 0.629 -3.533 1 97.69 110 ARG A C 1
ATOM 815 O O . ARG A 1 110 ? -6.859 1.549 -2.764 1 97.69 110 ARG A O 1
ATOM 822 N N . LEU A 1 111 ? -6.266 -0.3 -3.895 1 98.12 111 LEU A N 1
ATOM 823 C CA . LEU A 1 111 ? -4.863 -0.165 -3.521 1 98.12 111 LEU A CA 1
ATOM 824 C C . LEU A 1 111 ? -4.246 1.069 -4.172 1 98.12 111 LEU A C 1
ATOM 826 O O . LEU A 1 111 ? -3.508 1.814 -3.521 1 98.12 111 LEU A O 1
ATOM 830 N N . TYR A 1 112 ? -4.566 1.273 -5.445 1 96.94 112 TYR A N 1
ATOM 831 C CA . TYR A 1 112 ? -4.152 2.455 -6.191 1 96.94 112 TYR A CA 1
ATOM 832 C C . TYR A 1 112 ? -4.68 3.727 -5.539 1 96.94 112 TYR A C 1
ATOM 834 O O . TYR A 1 112 ? -3.943 4.703 -5.387 1 96.94 112 TYR A O 1
ATOM 842 N N . GLU A 1 113 ? -5.875 3.723 -5.125 1 96.56 113 GLU A N 1
ATOM 843 C CA . GLU A 1 113 ? -6.535 4.844 -4.465 1 96.56 113 GLU A CA 1
ATOM 844 C C . GLU A 1 113 ? -5.836 5.203 -3.154 1 96.56 113 GLU A C 1
ATOM 846 O O . GLU A 1 113 ? -5.715 6.379 -2.811 1 96.56 113 GLU A O 1
ATOM 851 N N . ILE A 1 114 ? -5.395 4.223 -2.426 1 97.56 114 ILE A N 1
ATOM 852 C CA . ILE A 1 114 ? -4.691 4.457 -1.167 1 97.56 114 ILE A CA 1
ATOM 853 C C . ILE A 1 114 ? -3.422 5.266 -1.427 1 97.56 114 ILE A C 1
ATOM 855 O O . ILE A 1 114 ? -3.113 6.203 -0.689 1 97.56 114 ILE A O 1
ATOM 859 N N . VAL A 1 115 ? -2.734 4.941 -2.473 1 97.25 115 VAL A N 1
ATOM 860 C CA . VAL A 1 115 ? -1.533 5.691 -2.83 1 97.25 115 VAL A CA 1
ATOM 861 C C . VAL A 1 115 ? -1.911 7.117 -3.211 1 97.25 115 VAL A C 1
ATOM 863 O O . VAL A 1 115 ? -1.242 8.07 -2.809 1 97.25 115 VAL A O 1
ATOM 866 N N . GLN A 1 116 ? -3.002 7.266 -3.904 1 96 116 GLN A N 1
ATOM 867 C CA . GLN A 1 116 ? -3.475 8.578 -4.34 1 96 116 GLN A CA 1
ATOM 868 C C . GLN A 1 116 ? -3.82 9.461 -3.146 1 96 116 GLN A C 1
ATOM 870 O O . GLN A 1 116 ? -3.492 10.648 -3.135 1 96 116 GLN A O 1
ATOM 875 N N . ASN A 1 117 ? -4.422 8.891 -2.176 1 96.19 117 ASN A N 1
ATOM 876 C CA . ASN A 1 117 ? -4.949 9.648 -1.045 1 96.19 117 ASN A CA 1
ATOM 877 C C . ASN A 1 117 ? -3.861 9.961 -0.023 1 96.19 117 ASN A C 1
ATOM 879 O O . ASN A 1 117 ? -3.859 11.039 0.579 1 96.19 117 ASN A O 1
ATOM 883 N N . TYR A 1 118 ? -2.916 9 0.163 1 97.44 118 TYR A N 1
ATOM 884 C CA . TYR A 1 118 ? -2.074 9.094 1.35 1 97.44 118 TYR A CA 1
ATOM 885 C C . TYR A 1 118 ? -0.6 9.172 0.968 1 97.44 118 TYR A C 1
ATOM 887 O O . TYR A 1 118 ? 0.273 9.203 1.839 1 97.44 118 TYR A O 1
ATOM 895 N N . GLY A 1 119 ? -0.309 9.242 -0.354 1 97.69 119 GLY A N 1
ATOM 896 C CA . GLY A 1 119 ? 1.077 9.258 -0.794 1 97.69 119 GLY A CA 1
ATOM 897 C C . GLY A 1 119 ? 1.911 10.328 -0.117 1 97.69 119 GLY A C 1
ATOM 898 O O . GLY A 1 119 ? 2.988 10.039 0.41 1 97.69 119 GLY A O 1
ATOM 899 N N . LEU A 1 120 ? 1.416 11.562 -0.099 1 97.69 120 LEU A N 1
ATOM 900 C CA . LEU A 1 120 ? 2.156 12.664 0.504 1 97.69 120 LEU A CA 1
ATOM 901 C C . LEU A 1 120 ? 2.283 12.469 2.012 1 97.69 120 LEU A C 1
ATOM 903 O O . LEU A 1 120 ? 3.316 12.797 2.6 1 97.69 120 LEU A O 1
ATOM 907 N N . ALA A 1 121 ? 1.213 11.961 2.662 1 98.19 121 ALA A N 1
ATOM 908 C CA . ALA A 1 121 ? 1.267 11.688 4.098 1 98.19 121 ALA A CA 1
ATOM 909 C C . ALA A 1 121 ? 2.303 10.609 4.41 1 98.19 121 ALA A C 1
ATOM 911 O O . ALA A 1 121 ? 3.082 10.75 5.355 1 98.19 121 ALA A O 1
ATOM 912 N N . TYR A 1 122 ? 2.312 9.547 3.598 1 98.44 122 TYR A N 1
ATOM 913 C CA . TYR A 1 122 ? 3.314 8.5 3.777 1 98.44 122 TYR A CA 1
ATOM 914 C C . TYR A 1 122 ? 4.723 9.07 3.641 1 98.44 122 TYR A C 1
ATOM 916 O O . TYR A 1 122 ? 5.598 8.781 4.465 1 98.44 122 TYR A O 1
ATOM 924 N N . LYS A 1 123 ? 4.926 9.836 2.611 1 97.81 123 LYS A N 1
ATOM 925 C CA . LYS A 1 123 ? 6.238 10.438 2.396 1 97.81 123 LYS A CA 1
ATOM 926 C C . LYS A 1 123 ? 6.664 11.273 3.598 1 97.81 123 LYS A C 1
ATOM 928 O O . LYS A 1 123 ? 7.777 11.133 4.102 1 97.81 123 LYS A O 1
A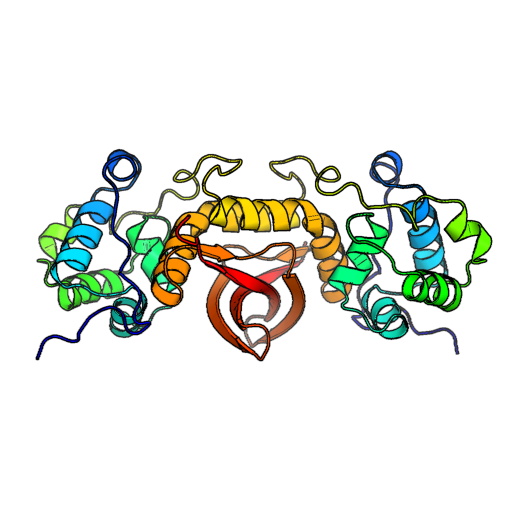TOM 933 N N . ALA A 1 124 ? 5.789 12.156 4.043 1 97.44 124 ALA A N 1
ATOM 934 C CA . ALA A 1 124 ? 6.105 13.07 5.137 1 97.44 124 ALA A CA 1
ATOM 935 C C . ALA A 1 124 ? 6.453 12.297 6.41 1 97.44 124 ALA A C 1
ATOM 937 O O . ALA A 1 124 ? 7.453 12.594 7.07 1 97.44 124 ALA A O 1
ATOM 938 N N . VAL A 1 125 ? 5.676 11.297 6.785 1 97.56 125 VAL A N 1
ATOM 939 C CA . VAL A 1 125 ? 5.871 10.508 7.992 1 97.56 125 VAL A CA 1
ATOM 940 C C . VAL A 1 125 ? 7.176 9.719 7.887 1 97.56 125 VAL A C 1
ATOM 942 O O . VAL A 1 125 ? 7.961 9.672 8.836 1 97.56 125 VAL A O 1
ATOM 945 N N . CYS A 1 126 ? 7.414 9.125 6.738 1 97.44 126 CYS A N 1
ATOM 946 C CA . CYS A 1 126 ? 8.656 8.391 6.535 1 97.44 126 CYS A CA 1
ATOM 947 C C . CYS A 1 126 ? 9.867 9.312 6.66 1 97.44 126 CYS A C 1
ATOM 949 O O . CYS A 1 126 ? 10.844 8.969 7.32 1 97.44 126 CYS A O 1
ATOM 951 N N . ASN A 1 127 ? 9.789 10.469 6.012 1 96.56 127 ASN A N 1
ATOM 952 C CA . ASN A 1 127 ? 10.906 11.398 6.07 1 96.56 127 ASN A CA 1
ATOM 953 C C . ASN A 1 127 ? 11.195 11.852 7.5 1 96.56 127 ASN A C 1
ATOM 955 O O . ASN A 1 127 ? 12.352 11.992 7.891 1 96.56 127 ASN A O 1
ATOM 959 N N . GLU A 1 128 ? 10.211 12.055 8.273 1 96.31 128 GLU A N 1
ATOM 960 C CA . GLU A 1 128 ? 10.422 12.484 9.648 1 96.31 128 GLU A CA 1
ATOM 961 C C . GLU A 1 128 ? 10.992 11.352 10.5 1 96.31 128 GLU A C 1
ATOM 963 O O . GLU A 1 128 ? 11.703 11.602 11.477 1 96.31 128 GLU A O 1
ATOM 968 N N . MET A 1 129 ? 10.703 10.133 10.117 1 95.31 129 MET A N 1
ATOM 969 C CA . MET A 1 129 ? 11.164 8.969 10.867 1 95.31 129 MET A CA 1
ATOM 970 C C . MET A 1 129 ? 12.594 8.602 10.484 1 95.31 129 MET A C 1
ATOM 972 O O . MET A 1 129 ? 13.383 8.172 11.328 1 95.31 129 MET A O 1
ATOM 976 N N . PHE A 1 130 ? 12.961 8.812 9.164 1 94.88 130 PHE A N 1
ATOM 977 C CA . PHE A 1 130 ? 14.172 8.188 8.648 1 94.88 130 PHE A CA 1
ATOM 978 C C . PHE A 1 130 ? 15.109 9.227 8.047 1 94.88 130 PHE A C 1
ATOM 980 O O . PHE A 1 130 ? 16.281 8.953 7.809 1 94.88 130 PHE A O 1
ATOM 987 N N . GLY A 1 131 ? 14.594 10.422 7.805 1 94.06 131 GLY A N 1
ATOM 988 C CA . GLY A 1 131 ? 15.359 11.406 7.055 1 94.06 131 GLY A CA 1
ATOM 989 C C . GLY A 1 131 ? 15.133 11.328 5.559 1 94.06 131 GLY A C 1
ATOM 990 O O . GLY A 1 131 ? 14.086 10.852 5.109 1 94.06 131 GLY A O 1
ATOM 991 N N . ASP A 1 132 ? 16.031 11.883 4.844 1 95.19 132 ASP A N 1
ATOM 992 C CA . ASP A 1 132 ? 15.945 11.922 3.387 1 95.19 132 ASP A CA 1
ATOM 993 C C . ASP A 1 132 ? 16.25 10.555 2.781 1 95.19 132 ASP A C 1
ATOM 995 O O . ASP A 1 132 ? 17.297 9.969 3.043 1 95.19 132 ASP A O 1
ATOM 999 N N . GLY A 1 133 ? 15.305 10.008 2.105 1 96.62 133 GLY A N 1
ATOM 1000 C CA . GLY A 1 133 ? 15.469 8.688 1.511 1 96.62 133 GLY A CA 1
ATOM 1001 C C . GLY A 1 133 ? 14.188 8.156 0.885 1 96.62 133 GLY A C 1
ATOM 1002 O O . GLY A 1 133 ? 13.258 8.914 0.627 1 96.62 133 GLY A O 1
ATOM 1003 N N . ILE A 1 134 ? 14.234 6.863 0.511 1 97.44 134 ILE A N 1
ATOM 1004 C CA . ILE A 1 134 ? 13.078 6.191 -0.078 1 97.44 134 ILE A CA 1
ATOM 1005 C C . ILE A 1 134 ? 12.969 4.773 0.478 1 97.44 134 ILE A C 1
ATOM 1007 O O . ILE A 1 134 ? 13.953 4.211 0.96 1 97.44 134 ILE A O 1
ATOM 1011 N N . MET A 1 135 ? 11.758 4.316 0.464 1 97.88 135 MET A N 1
ATOM 1012 C CA . MET A 1 135 ? 11.539 2.904 0.769 1 97.88 135 MET A CA 1
ATOM 1013 C C . MET A 1 135 ? 11.836 2.033 -0.448 1 97.88 135 MET A C 1
ATOM 1015 O O . MET A 1 135 ? 11.336 2.295 -1.542 1 97.88 135 MET A O 1
ATOM 1019 N N . SER A 1 136 ? 12.602 0.954 -0.273 1 96.56 136 SER A N 1
ATOM 1020 C CA . SER A 1 136 ? 12.914 0.037 -1.363 1 96.56 136 SER A CA 1
ATOM 1021 C C . SER A 1 136 ? 11.703 -0.805 -1.749 1 96.56 136 SER A C 1
ATOM 1023 O O . SER A 1 136 ? 10.992 -1.314 -0.879 1 96.56 136 SER A O 1
ATOM 1025 N N . ALA A 1 137 ? 11.469 -0.94 -3.037 1 94.25 137 ALA A N 1
ATOM 1026 C CA . ALA A 1 137 ? 10.5 -1.905 -3.547 1 94.25 137 ALA A CA 1
ATOM 1027 C C . ALA A 1 137 ? 11.188 -3.168 -4.047 1 94.25 137 ALA A C 1
ATOM 1029 O O . ALA A 1 137 ? 10.539 -4.07 -4.578 1 94.25 137 ALA A O 1
ATOM 1030 N N . ILE A 1 138 ? 12.5 -3.273 -3.92 1 93.31 138 ILE A N 1
ATOM 1031 C CA . ILE A 1 138 ? 13.289 -4.434 -4.332 1 93.31 138 ILE A CA 1
ATOM 1032 C C . ILE A 1 138 ? 13.711 -5.234 -3.104 1 93.31 138 ILE A C 1
ATOM 1034 O O . ILE A 1 138 ? 13.422 -6.43 -3.004 1 93.31 138 ILE A O 1
ATOM 1038 N N . SER A 1 139 ? 14.516 -4.496 -2.182 1 96.06 139 SER A N 1
ATOM 1039 C CA . SER A 1 139 ? 14.68 -5.086 -0.856 1 96.06 139 SER A CA 1
ATOM 1040 C C . SER A 1 139 ? 13.391 -4.992 -0.044 1 96.06 139 SER A C 1
ATOM 1042 O O . SER A 1 139 ? 13.266 -4.129 0.826 1 96.06 139 SER A O 1
ATOM 1044 N N . PHE A 1 140 ? 12.523 -5.883 -0.467 1 97.5 140 PHE A N 1
ATOM 1045 C CA . PHE A 1 140 ? 11.117 -5.719 -0.122 1 97.5 140 PHE A CA 1
ATOM 1046 C C . PHE A 1 140 ? 10.484 -7.059 0.226 1 97.5 140 PHE A C 1
ATOM 1048 O O . PHE A 1 140 ? 10.773 -8.07 -0.411 1 97.5 140 PHE A O 1
ATOM 1055 N N . SER A 1 141 ? 9.617 -7.074 1.301 1 97.38 141 SER A N 1
ATOM 1056 C CA . SER A 1 141 ? 8.75 -8.195 1.629 1 97.38 141 SER A CA 1
ATOM 1057 C C . SER A 1 141 ? 7.332 -7.727 1.938 1 97.38 141 SER A C 1
ATOM 1059 O O . SER A 1 141 ? 7.117 -6.555 2.254 1 97.38 141 SER A O 1
ATOM 1061 N N . THR A 1 142 ? 6.402 -8.617 1.793 1 98.5 142 THR A N 1
ATOM 1062 C CA . THR A 1 142 ? 5 -8.289 2.021 1 98.5 142 THR A CA 1
ATOM 1063 C C . THR A 1 142 ? 4.223 -9.531 2.455 1 98.5 142 THR A C 1
ATOM 1065 O O . THR A 1 142 ? 4.676 -10.656 2.252 1 98.5 142 THR A O 1
ATOM 1068 N N . LYS A 1 143 ? 3.123 -9.305 3.059 1 98.12 143 LYS A N 1
ATOM 1069 C CA . LYS A 1 143 ? 2.227 -10.391 3.447 1 98.12 143 LYS A CA 1
ATOM 1070 C C . LYS A 1 143 ? 0.792 -9.891 3.598 1 98.12 143 LYS A C 1
ATOM 1072 O O . LYS A 1 143 ? 0.56 -8.695 3.764 1 98.12 143 LYS A O 1
ATOM 1077 N N . VAL A 1 144 ? -0.091 -10.82 3.469 1 98.44 144 VAL A N 1
ATOM 1078 C CA . VAL A 1 144 ? -1.513 -10.602 3.709 1 98.44 144 VAL A CA 1
ATOM 1079 C C . VAL A 1 144 ? -1.976 -11.453 4.891 1 98.44 144 VAL A C 1
ATOM 1081 O O . VAL A 1 144 ? -1.635 -12.633 4.98 1 98.44 144 VAL A O 1
ATOM 1084 N N . GLU A 1 145 ? -2.674 -10.844 5.77 1 98.06 145 GLU A N 1
ATOM 1085 C CA . GLU A 1 145 ? -3.24 -11.539 6.922 1 98.06 145 GLU A CA 1
ATOM 1086 C C . GLU A 1 145 ? -4.723 -11.211 7.09 1 98.06 145 GLU A C 1
ATOM 1088 O O . GLU A 1 145 ? -5.207 -10.211 6.547 1 98.06 145 GLU A O 1
ATOM 1093 N N . LYS A 1 146 ? -5.395 -12.102 7.789 1 97.31 146 LYS A N 1
ATOM 1094 C CA . LYS A 1 146 ? -6.805 -11.922 8.125 1 97.31 146 LYS A CA 1
ATOM 1095 C C . LYS A 1 146 ? -6.977 -11.617 9.609 1 97.31 146 LYS A C 1
ATOM 1097 O O . LYS A 1 146 ? -6.355 -12.258 10.461 1 97.31 146 LYS A O 1
ATOM 1102 N N . GLU A 1 147 ? -7.703 -10.555 9.898 1 97.88 147 GLU A N 1
ATOM 1103 C CA . GLU A 1 147 ? -8.156 -10.242 11.25 1 97.88 147 GLU A CA 1
ATOM 1104 C C . GLU A 1 147 ? -9.68 -10.266 11.344 1 97.88 147 GLU A C 1
ATOM 1106 O O . GLU A 1 147 ? -10.375 -9.922 10.383 1 97.88 147 GLU A O 1
ATOM 1111 N N . THR A 1 148 ? -10.18 -10.719 12.523 1 97.56 148 THR A N 1
ATOM 1112 C CA . THR A 1 148 ? -11.617 -10.695 12.773 1 97.56 148 THR A CA 1
ATOM 1113 C C . THR A 1 148 ? -11.93 -10.008 14.094 1 97.56 148 THR A C 1
ATOM 1115 O O . THR A 1 148 ? -11.266 -10.258 15.102 1 97.56 148 THR A O 1
ATOM 1118 N N . ASP A 1 149 ? -12.844 -9.047 13.992 1 96.81 149 ASP A N 1
ATOM 1119 C CA . ASP A 1 149 ? -13.328 -8.422 15.211 1 96.81 149 ASP A CA 1
ATOM 1120 C C . ASP A 1 149 ? -14.852 -8.312 15.211 1 96.81 149 ASP A C 1
ATOM 1122 O O . ASP A 1 149 ? -15.523 -8.984 14.43 1 96.81 149 ASP A O 1
ATOM 1126 N N . ASP A 1 150 ? -15.414 -7.547 16.219 1 97.19 150 ASP A N 1
ATOM 1127 C CA . ASP A 1 150 ? -16.859 -7.449 16.391 1 97.19 150 ASP A CA 1
ATOM 1128 C C . ASP A 1 150 ? -17.516 -6.793 15.164 1 97.19 150 ASP A C 1
ATOM 1130 O O . ASP A 1 150 ? -18.719 -6.902 14.969 1 97.19 150 ASP A O 1
ATOM 1134 N N . LYS A 1 151 ? -16.688 -6.219 14.297 1 95.94 151 LYS A N 1
ATOM 1135 C CA . LYS A 1 151 ? -17.219 -5.512 13.133 1 95.94 151 LYS A CA 1
ATOM 1136 C C . LYS A 1 151 ? -17.094 -6.363 11.867 1 95.94 151 LYS A C 1
ATOM 1138 O O . LYS A 1 151 ? -17.594 -5.984 10.805 1 95.94 151 LYS A O 1
ATOM 1143 N N . GLY A 1 152 ? -16.312 -7.473 11.977 1 96.62 152 GLY A N 1
ATOM 1144 C CA . GLY A 1 152 ? -16.203 -8.367 10.836 1 96.62 152 GLY A CA 1
ATOM 1145 C C . GLY A 1 152 ? -14.773 -8.758 10.523 1 96.62 152 GLY A C 1
ATOM 1146 O O . GLY A 1 152 ? -13.93 -8.82 11.422 1 96.62 152 GLY A O 1
ATOM 1147 N N . ASP A 1 153 ? -14.641 -9.117 9.219 1 97.44 153 ASP A N 1
ATOM 1148 C CA . ASP A 1 153 ? -13.32 -9.547 8.758 1 97.44 153 ASP A CA 1
ATOM 1149 C C . ASP A 1 153 ? -12.539 -8.383 8.156 1 97.44 153 ASP A C 1
ATOM 1151 O O . ASP A 1 153 ? -13.109 -7.539 7.461 1 97.44 153 ASP A O 1
ATOM 1155 N N . TRP A 1 154 ? -11.258 -8.344 8.484 1 98.56 154 TRP A N 1
ATOM 1156 C CA . TRP A 1 154 ? -10.359 -7.309 7.992 1 98.56 154 TRP A CA 1
ATOM 1157 C C . TRP A 1 154 ? -9.164 -7.922 7.27 1 98.56 154 TRP A C 1
ATOM 1159 O O . TRP A 1 154 ? -8.602 -8.922 7.723 1 98.56 154 TRP A O 1
ATOM 1169 N N . VAL A 1 155 ? -8.805 -7.273 6.141 1 98.56 155 VAL A N 1
ATOM 1170 C CA . VAL A 1 155 ? -7.559 -7.578 5.449 1 98.56 155 VAL A CA 1
ATOM 1171 C C . VAL A 1 155 ? -6.441 -6.688 5.98 1 98.56 155 VAL A C 1
ATOM 1173 O O . VAL A 1 155 ? -6.609 -5.473 6.094 1 98.56 155 VAL A O 1
ATOM 1176 N N . LYS A 1 156 ? -5.383 -7.277 6.34 1 98.69 156 LYS A N 1
ATOM 1177 C CA . LYS A 1 156 ? -4.176 -6.551 6.727 1 98.69 156 LYS A CA 1
ATOM 1178 C C . LYS A 1 156 ? -3.025 -6.844 5.766 1 98.69 156 LYS A C 1
ATOM 1180 O O . LYS A 1 156 ? -2.547 -7.977 5.691 1 98.69 156 LYS A O 1
ATOM 1185 N N . ILE A 1 157 ? -2.6 -5.875 5.035 1 98.81 157 ILE A N 1
ATOM 1186 C CA . ILE A 1 157 ? -1.452 -5.98 4.141 1 98.81 157 ILE A CA 1
ATOM 1187 C C . ILE A 1 157 ? -0.26 -5.242 4.742 1 98.81 157 ILE A C 1
ATOM 1189 O O . ILE A 1 157 ? -0.373 -4.074 5.125 1 98.81 157 ILE A O 1
ATOM 1193 N N . THR A 1 158 ? 0.845 -5.91 4.867 1 98.88 158 THR A N 1
ATOM 1194 C CA . THR A 1 158 ? 2.08 -5.301 5.352 1 98.88 158 THR A CA 1
ATOM 1195 C C . THR A 1 158 ? 3.084 -5.137 4.215 1 98.88 158 THR A C 1
ATOM 1197 O O . THR A 1 158 ? 3.375 -6.094 3.492 1 98.88 158 THR A O 1
ATOM 1200 N N . LEU A 1 159 ? 3.514 -3.965 3.988 1 98.75 159 LEU A N 1
ATOM 1201 C CA . LEU A 1 159 ? 4.605 -3.629 3.08 1 98.75 159 LEU A CA 1
ATOM 1202 C C . LEU A 1 159 ? 5.879 -3.307 3.857 1 98.75 159 LEU A C 1
ATOM 1204 O O . LEU A 1 159 ? 5.895 -2.389 4.68 1 98.75 159 LEU A O 1
ATOM 1208 N N . ARG A 1 160 ? 6.941 -4.039 3.67 1 98.62 160 ARG A N 1
ATOM 1209 C CA . ARG A 1 160 ? 8.203 -3.848 4.379 1 98.62 160 ARG A CA 1
ATOM 1210 C C . ARG A 1 160 ? 9.359 -3.658 3.398 1 98.62 160 ARG A C 1
ATOM 1212 O O . ARG A 1 160 ? 9.703 -4.574 2.652 1 98.62 160 ARG A O 1
ATOM 1219 N N . GLY A 1 161 ? 9.891 -2.486 3.391 1 98.56 161 GLY A N 1
ATOM 1220 C CA . GLY A 1 161 ? 10.992 -2.166 2.496 1 98.56 161 GLY A CA 1
ATOM 1221 C C . GLY A 1 161 ? 12.18 -1.539 3.209 1 98.56 161 GLY A C 1
ATOM 1222 O O . GLY A 1 161 ? 12 -0.757 4.145 1 98.56 161 GLY A O 1
ATOM 1223 N N . LYS A 1 162 ? 13.359 -1.91 2.777 1 98.44 162 LYS A N 1
ATOM 1224 C CA . LYS A 1 162 ? 14.562 -1.302 3.338 1 98.44 162 LYS A CA 1
ATOM 1225 C C . LYS A 1 162 ? 14.609 0.196 3.053 1 98.44 162 LYS A C 1
ATOM 1227 O O . LYS A 1 162 ? 14.281 0.633 1.947 1 98.44 162 LYS A O 1
ATOM 1232 N N . TRP A 1 163 ? 14.922 1.002 4.082 1 97.75 163 TRP A N 1
ATOM 1233 C CA . TRP A 1 163 ? 15.117 2.432 3.859 1 97.75 163 TRP A CA 1
ATOM 1234 C C . TRP A 1 163 ? 16.453 2.693 3.16 1 97.75 163 TRP A C 1
ATOM 1236 O O . TRP A 1 163 ? 17.484 2.158 3.561 1 97.75 163 TRP A O 1
ATOM 1246 N N . LEU A 1 164 ? 16.406 3.455 2.115 1 97.31 164 LEU A N 1
ATOM 1247 C CA . LEU A 1 164 ? 17.578 3.834 1.332 1 97.31 164 LEU A CA 1
ATOM 1248 C C . LEU A 1 164 ? 17.828 5.336 1.423 1 97.31 164 LEU A C 1
ATOM 1250 O O . LEU A 1 164 ? 17.234 6.113 0.675 1 97.31 164 LEU A O 1
ATOM 1254 N N . PRO A 1 165 ? 18.703 5.734 2.299 1 94.38 165 PRO A N 1
ATOM 1255 C CA . PRO A 1 165 ? 19.016 7.164 2.402 1 94.38 165 PRO A CA 1
ATOM 1256 C C . PRO A 1 165 ? 19.656 7.723 1.136 1 94.38 165 PRO A C 1
ATOM 1258 O O . PRO A 1 165 ? 20.438 7.031 0.483 1 94.38 165 PRO A O 1
ATOM 1261 N N . TYR A 1 166 ? 19.188 8.938 0.798 1 92.19 166 TYR A N 1
ATOM 1262 C CA . TYR A 1 166 ? 19.953 9.648 -0.225 1 92.19 166 TYR A CA 1
ATOM 1263 C C . TYR A 1 166 ? 21.344 10.008 0.28 1 92.19 166 TYR A C 1
ATOM 1265 O O . TYR A 1 166 ? 21.5 10.461 1.416 1 92.19 166 TYR A O 1
ATOM 1273 N N . THR A 1 167 ? 22.391 9.477 -0.307 1 85.81 167 THR A N 1
ATOM 1274 C CA . THR A 1 167 ? 23.766 9.727 0.113 1 85.81 167 THR A CA 1
ATOM 1275 C C . THR A 1 167 ? 24.359 10.914 -0.642 1 85.81 167 THR A C 1
ATOM 1277 O O . THR A 1 167 ? 23.953 11.203 -1.77 1 85.81 167 THR A O 1
ATOM 1280 N N . ARG A 1 168 ? 25.109 11.719 0.135 1 75.25 168 ARG A N 1
ATOM 1281 C CA . ARG A 1 168 ? 25.859 12.805 -0.485 1 75.25 168 ARG A CA 1
ATOM 1282 C C . ARG A 1 168 ? 26.891 12.258 -1.479 1 75.25 168 ARG A C 1
ATOM 1284 O O . ARG A 1 168 ? 27.547 11.25 -1.212 1 75.25 168 ARG A O 1
ATOM 1291 N N . PHE A 1 169 ? 26.594 12.648 -2.744 1 62.31 169 PHE A N 1
ATOM 1292 C CA . PHE A 1 169 ? 27.703 12.32 -3.648 1 62.31 169 PHE A CA 1
ATOM 1293 C C . PHE A 1 169 ? 28.781 13.383 -3.592 1 62.31 169 PHE A C 1
ATOM 1295 O O . PHE A 1 169 ? 28.516 14.539 -3.271 1 62.31 169 PHE A O 1
ATOM 1302 N N . MET B 1 1 ? 9.766 23.953 29.188 1 28.34 1 MET B N 1
ATOM 1303 C CA . MET B 1 1 ? 10.766 23.625 28.172 1 28.34 1 MET B CA 1
ATOM 1304 C C . MET B 1 1 ? 10.117 23.016 26.938 1 28.34 1 MET B C 1
ATOM 1306 O O . MET B 1 1 ? 9.406 22.016 27.047 1 28.34 1 MET B O 1
ATOM 1310 N N . ALA B 1 2 ? 9.641 23.703 25.906 1 34.28 2 ALA B N 1
ATOM 1311 C CA . ALA B 1 2 ? 8.781 23.406 24.766 1 34.28 2 ALA B CA 1
ATOM 1312 C C . ALA B 1 2 ? 9.211 22.109 24.078 1 34.28 2 ALA B C 1
ATOM 1314 O O . ALA B 1 2 ? 10.398 21.875 23.875 1 34.28 2 ALA B O 1
ATOM 1315 N N . ALA B 1 3 ? 8.438 21.047 24.047 1 38.88 3 ALA B N 1
ATOM 1316 C CA . ALA B 1 3 ? 8.797 19.688 23.641 1 38.88 3 ALA B CA 1
ATOM 1317 C C . ALA B 1 3 ? 9.594 19.719 22.328 1 38.88 3 ALA B C 1
ATOM 1319 O O . ALA B 1 3 ? 9.203 20.391 21.375 1 38.88 3 ALA B O 1
ATOM 1320 N N . GLN B 1 4 ? 10.891 19.641 22.203 1 43.62 4 GLN B N 1
ATOM 1321 C CA . GLN B 1 4 ? 11.828 19.469 21.109 1 43.62 4 GLN B CA 1
ATOM 1322 C C . GLN B 1 4 ? 11.227 18.594 20 1 43.62 4 GLN B C 1
ATOM 1324 O O . GLN B 1 4 ? 10.695 17.516 20.281 1 43.62 4 GLN B O 1
ATOM 1329 N N . GLY B 1 5 ? 10.68 19.188 19.109 1 42.41 5 GLY B N 1
ATOM 1330 C CA . GLY B 1 5 ? 10.039 18.5 17.984 1 42.41 5 GLY B CA 1
ATOM 1331 C C . GLY B 1 5 ? 10.539 17.078 17.797 1 42.41 5 GLY B C 1
ATOM 1332 O O . GLY B 1 5 ? 10.328 16.219 18.656 1 42.41 5 GLY B O 1
ATOM 1333 N N . THR B 1 6 ? 11.359 16.656 16.578 1 52.91 6 THR B N 1
ATOM 1334 C CA . THR B 1 6 ? 11.398 15.453 15.773 1 52.91 6 THR B CA 1
ATOM 1335 C C . THR B 1 6 ? 12.094 14.32 16.531 1 52.91 6 THR B C 1
ATOM 1337 O O . THR B 1 6 ? 13.258 14.445 16.922 1 52.91 6 THR B O 1
ATOM 1340 N N . SER B 1 7 ? 11.211 13.609 17.312 1 54.53 7 SER B N 1
ATOM 1341 C CA . SER B 1 7 ? 11.688 12.469 18.078 1 54.53 7 SER B CA 1
ATOM 1342 C C . SER B 1 7 ? 12.688 11.641 17.266 1 54.53 7 SER B C 1
ATOM 1344 O O . SER B 1 7 ? 13.516 10.93 17.844 1 54.53 7 SER B O 1
ATOM 1346 N N . SER B 1 8 ? 12.445 11.484 15.969 1 65.56 8 SER B N 1
ATOM 1347 C CA . SER B 1 8 ? 13.25 10.43 15.352 1 65.56 8 SER B CA 1
ATOM 1348 C C . SER B 1 8 ? 14.656 10.922 15.039 1 65.56 8 SER B C 1
ATOM 1350 O O . SER B 1 8 ? 15.516 10.133 14.633 1 65.56 8 SER B O 1
ATOM 1352 N N . GLY B 1 9 ? 14.961 12.305 15.461 1 80.12 9 GLY B N 1
ATOM 1353 C CA . GLY B 1 9 ? 16.25 12.859 15.102 1 80.12 9 GLY B CA 1
ATOM 1354 C C . GLY B 1 9 ? 16.312 13.391 13.68 1 80.12 9 GLY B C 1
ATOM 1355 O O . GLY B 1 9 ? 17.25 14.078 13.305 1 80.12 9 GLY B O 1
ATOM 1356 N N . ALA B 1 10 ? 15.344 13.164 12.875 1 86.38 10 ALA B N 1
ATOM 1357 C CA . ALA B 1 10 ? 15.25 13.672 11.516 1 86.38 10 ALA B CA 1
ATOM 1358 C C . ALA B 1 10 ? 14.586 15.047 11.484 1 86.38 10 ALA B C 1
ATOM 1360 O O . ALA B 1 10 ? 13.828 15.391 12.391 1 86.38 10 ALA B O 1
ATOM 1361 N N . PRO B 1 11 ? 14.93 15.812 10.414 1 91.38 11 PRO B N 1
ATOM 1362 C CA . PRO B 1 11 ? 14.219 17.078 10.258 1 91.38 11 PRO B CA 1
ATOM 1363 C C . PRO B 1 11 ? 12.719 16.891 10.047 1 91.38 11 PRO B C 1
ATOM 1365 O O . PRO B 1 11 ? 12.289 15.859 9.531 1 91.38 11 PRO B O 1
ATOM 1368 N N . ILE B 1 12 ? 11.945 17.891 10.43 1 95.38 12 ILE B N 1
ATOM 1369 C CA . ILE B 1 12 ? 10.508 17.812 10.219 1 95.38 12 ILE B CA 1
ATOM 1370 C C . ILE B 1 12 ? 10.18 18.203 8.773 1 95.38 12 ILE B C 1
ATOM 1372 O O . ILE B 1 12 ? 10.93 18.953 8.141 1 95.38 12 ILE B O 1
ATOM 1376 N N . THR B 1 13 ? 9.094 17.641 8.273 1 96.06 13 THR B N 1
ATOM 1377 C CA . THR B 1 13 ? 8.609 18 6.941 1 96.06 13 THR B CA 1
ATOM 1378 C C . THR B 1 13 ? 7.934 19.359 6.961 1 96.06 13 THR B C 1
ATOM 1380 O O . THR B 1 13 ? 7.238 19.703 7.918 1 96.06 13 THR B O 1
ATOM 1383 N N . VAL B 1 14 ? 8.156 20.062 5.902 1 96.38 14 VAL B N 1
ATOM 1384 C CA . VAL B 1 14 ? 7.539 21.359 5.73 1 96.38 14 VAL B CA 1
ATOM 1385 C C . VAL B 1 14 ? 6.832 21.438 4.375 1 96.38 14 VAL B C 1
ATOM 1387 O O . VAL B 1 14 ? 7.062 20.578 3.508 1 96.38 14 VAL B O 1
ATOM 1390 N N . LEU B 1 15 ? 5.938 22.375 4.23 1 97.31 15 LEU B N 1
ATOM 1391 C CA . LEU B 1 15 ? 5.219 22.578 2.979 1 97.31 15 LEU B CA 1
ATOM 1392 C C . LEU B 1 15 ? 6.035 23.438 2.018 1 97.31 15 LEU B C 1
ATOM 1394 O O . LEU B 1 15 ? 6.512 24.516 2.395 1 97.31 15 LEU B O 1
ATOM 1398 N N . THR B 1 16 ? 6.172 22.938 0.826 1 94.62 16 THR B N 1
ATOM 1399 C CA . THR B 1 16 ? 6.922 23.688 -0.17 1 94.62 16 THR B CA 1
ATOM 1400 C C . THR B 1 16 ? 6 24.641 -0.934 1 94.62 16 THR B C 1
ATOM 1402 O O . THR B 1 16 ? 4.797 24.391 -1.043 1 94.62 16 THR B O 1
ATOM 1405 N N . ALA B 1 17 ? 6.559 25.641 -1.521 1 95.19 17 ALA B N 1
ATOM 1406 C CA . ALA B 1 17 ? 5.801 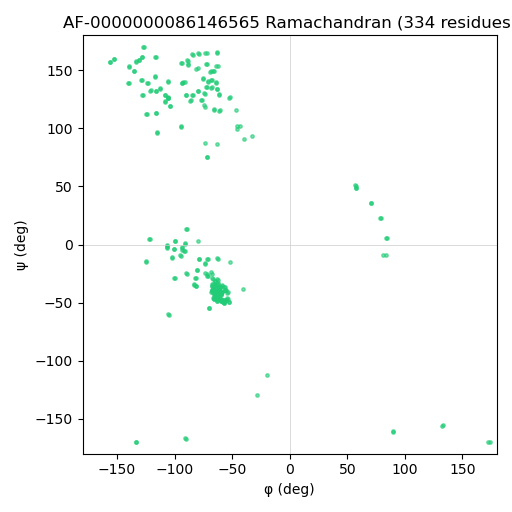26.719 -2.15 1 95.19 17 ALA B CA 1
ATOM 1407 C C . ALA B 1 17 ? 5.055 26.219 -3.383 1 95.19 17 ALA B C 1
ATOM 1409 O O . ALA B 1 17 ? 3.982 26.734 -3.717 1 95.19 17 ALA B O 1
ATOM 1410 N N . ASP B 1 18 ? 5.59 25.297 -4.121 1 92.88 18 ASP B N 1
ATOM 1411 C CA . ASP B 1 18 ? 4.977 24.781 -5.348 1 92.88 18 ASP B CA 1
ATOM 1412 C C . ASP B 1 18 ? 3.77 23.906 -5.035 1 92.88 18 ASP B C 1
ATOM 1414 O O . ASP B 1 18 ? 2.875 23.75 -5.871 1 92.88 18 ASP B O 1
ATOM 1418 N N . LEU B 1 19 ? 3.764 23.312 -3.816 1 94.38 19 LEU B N 1
ATOM 1419 C CA . LEU B 1 19 ? 2.682 22.406 -3.434 1 94.38 19 LEU B CA 1
ATOM 1420 C C . LEU B 1 19 ? 1.546 23.172 -2.77 1 94.38 19 LEU B C 1
ATOM 1422 O O . LEU B 1 19 ? 0.378 22.797 -2.891 1 94.38 19 LEU B O 1
ATOM 1426 N N . ALA B 1 20 ? 1.811 24.312 -2.168 1 95.88 20 ALA B N 1
ATOM 1427 C CA . ALA B 1 20 ? 0.871 25.047 -1.329 1 95.88 20 ALA B CA 1
ATOM 1428 C C . ALA B 1 20 ? -0.384 25.422 -2.111 1 95.88 20 ALA B C 1
ATOM 1430 O O . ALA B 1 20 ? -1.504 25.234 -1.63 1 95.88 20 ALA B O 1
ATOM 1431 N N . PRO B 1 21 ? -0.266 25.859 -3.391 1 94.94 21 PRO B N 1
ATOM 1432 C CA . PRO B 1 21 ? -1.461 26.297 -4.117 1 94.94 21 PRO B CA 1
ATOM 1433 C C . PRO B 1 21 ? -2.377 25.125 -4.496 1 94.94 21 PRO B C 1
ATOM 1435 O O . PRO B 1 21 ? -3.523 25.344 -4.895 1 94.94 21 PRO B O 1
ATOM 1438 N N . LYS B 1 22 ? -1.87 23.906 -4.363 1 93.88 22 LYS B N 1
ATOM 1439 C CA . LYS B 1 22 ? -2.643 22.734 -4.766 1 93.88 22 LYS B CA 1
ATOM 1440 C C . LYS B 1 22 ? -3.418 22.156 -3.586 1 93.88 22 LYS B C 1
ATOM 1442 O O . LYS B 1 22 ? -4.168 21.188 -3.742 1 93.88 22 LYS B O 1
ATOM 1447 N N . LEU B 1 23 ? -3.238 22.734 -2.416 1 96.81 23 LEU B N 1
ATOM 1448 C CA . LEU B 1 23 ? -3.828 22.203 -1.187 1 96.81 23 LEU B CA 1
ATOM 1449 C C . LEU B 1 23 ? -4.824 23.203 -0.599 1 96.81 23 LEU B C 1
ATOM 1451 O O . LEU B 1 23 ? -4.824 24.375 -0.962 1 96.81 23 LEU B O 1
ATOM 1455 N N . PRO B 1 24 ? -5.707 22.781 0.275 1 97.06 24 PRO B N 1
ATOM 1456 C CA . PRO B 1 24 ? -6.613 23.719 0.94 1 97.06 24 PRO B CA 1
ATOM 1457 C C . PRO B 1 24 ? -5.875 24.734 1.807 1 97.06 24 PRO B C 1
ATOM 1459 O O . PRO B 1 24 ? -4.715 24.531 2.168 1 97.06 24 PRO B O 1
ATOM 1462 N N . ALA B 1 25 ? -6.59 25.766 2.174 1 97.75 25 ALA B N 1
ATOM 1463 C CA . ALA B 1 25 ? -5.969 26.906 2.848 1 97.75 25 ALA B CA 1
ATOM 1464 C C . ALA B 1 25 ? -5.414 26.5 4.211 1 97.75 25 ALA B C 1
ATOM 1466 O O . ALA B 1 25 ? -4.414 27.047 4.672 1 97.75 25 ALA B O 1
ATOM 1467 N N . HIS B 1 26 ? -6.086 25.531 4.832 1 98.38 26 HIS B N 1
ATOM 1468 C CA . HIS B 1 26 ? -5.625 25.188 6.172 1 98.38 26 HIS B CA 1
ATOM 1469 C C . HIS B 1 26 ? -4.25 24.516 6.121 1 98.38 26 HIS B C 1
ATOM 1471 O O . HIS B 1 26 ? -3.541 24.484 7.129 1 98.38 26 HIS B O 1
ATOM 1477 N N . SER B 1 27 ? -3.873 23.906 4.996 1 98.44 27 SER B N 1
ATOM 1478 C CA . SER B 1 27 ? -2.568 23.266 4.891 1 98.44 27 SER B CA 1
ATOM 1479 C C . SER B 1 27 ? -1.439 24.25 5.18 1 98.44 27 SER B C 1
ATOM 1481 O O . SER B 1 27 ? -0.557 23.969 5.992 1 98.44 27 SER B O 1
ATOM 1483 N N . SER B 1 28 ? -1.496 25.438 4.559 1 98.5 28 SER B N 1
ATOM 1484 C CA . SER B 1 28 ? -0.464 26.453 4.77 1 98.5 28 SER B CA 1
ATOM 1485 C C . SER B 1 28 ? -0.436 26.906 6.223 1 98.5 28 SER B C 1
ATOM 1487 O O . SER B 1 28 ? 0.638 27.094 6.801 1 98.5 28 SER B O 1
ATOM 1489 N N . VAL B 1 29 ? -1.579 27.078 6.789 1 98.62 29 VAL B N 1
ATOM 1490 C CA . VAL B 1 29 ? -1.682 27.531 8.172 1 98.62 29 VAL B CA 1
ATOM 1491 C C . VAL B 1 29 ? -1.067 26.5 9.109 1 98.62 29 VAL B C 1
ATOM 1493 O O . VAL B 1 29 ? -0.232 26.828 9.953 1 98.62 29 VAL B O 1
ATOM 1496 N N . LEU B 1 30 ? -1.453 25.25 8.914 1 98.81 30 LEU B N 1
ATOM 1497 C CA . LEU B 1 30 ? -1.002 24.172 9.773 1 98.81 30 LEU B CA 1
ATOM 1498 C C . LEU B 1 30 ? 0.498 23.938 9.625 1 98.81 30 LEU B C 1
ATOM 1500 O O . LEU B 1 30 ? 1.221 23.844 10.617 1 98.81 30 LEU B O 1
ATOM 1504 N N . PHE B 1 31 ? 0.976 23.891 8.422 1 98.62 31 PHE B N 1
ATOM 1505 C CA . PHE B 1 31 ? 2.389 23.609 8.188 1 98.62 31 PHE B CA 1
ATOM 1506 C C . PHE B 1 31 ? 3.254 24.766 8.695 1 98.62 31 PHE B C 1
ATOM 1508 O O . PHE B 1 31 ? 4.359 24.531 9.195 1 98.62 31 PHE B O 1
ATOM 1515 N N . THR B 1 32 ? 2.82 25.984 8.516 1 98.25 32 THR B N 1
ATOM 1516 C CA . THR B 1 32 ? 3.557 27.125 9.031 1 98.25 32 THR B CA 1
ATOM 1517 C C . THR B 1 32 ? 3.713 27.031 10.547 1 98.25 32 THR B C 1
ATOM 1519 O O . THR B 1 32 ? 4.812 27.219 11.078 1 98.25 32 THR B O 1
ATOM 1522 N N . ALA B 1 33 ? 2.646 26.766 11.234 1 98.12 33 ALA B N 1
ATOM 1523 C CA . ALA B 1 33 ? 2.684 26.656 12.695 1 98.12 33 ALA B CA 1
ATOM 1524 C C . ALA B 1 33 ? 3.547 25.469 13.125 1 98.12 33 ALA B C 1
ATOM 1526 O O . ALA B 1 33 ? 4.316 25.578 14.086 1 98.12 33 ALA B O 1
ATOM 1527 N N . LYS B 1 34 ? 3.357 24.344 12.445 1 97.56 34 LYS B N 1
ATOM 1528 C CA . LYS B 1 34 ? 4.172 23.156 12.703 1 97.56 34 LYS B CA 1
ATOM 1529 C C . LYS B 1 34 ? 5.66 23.484 12.594 1 97.56 34 LYS B C 1
ATOM 1531 O O . LYS B 1 34 ? 6.453 23.078 13.445 1 97.56 34 LYS B O 1
ATOM 1536 N N . LYS B 1 35 ? 6.023 24.188 11.555 1 96.5 35 LYS B N 1
ATOM 1537 C CA . LYS B 1 35 ? 7.414 24.578 11.344 1 96.5 35 LYS B CA 1
ATOM 1538 C C . LYS B 1 35 ? 7.891 25.516 12.453 1 96.5 35 LYS B C 1
ATOM 1540 O O . LYS B 1 35 ? 8.977 25.312 13.008 1 96.5 35 LYS B O 1
ATOM 1545 N N . ALA B 1 36 ? 7.113 26.469 12.766 1 96.31 36 ALA B N 1
ATOM 1546 C CA . ALA B 1 36 ? 7.473 27.453 13.789 1 96.31 36 ALA B CA 1
ATOM 1547 C C . ALA B 1 36 ? 7.734 26.781 15.133 1 96.31 36 ALA B C 1
ATOM 1549 O O . ALA B 1 36 ? 8.625 27.188 15.875 1 96.31 36 ALA B O 1
ATOM 1550 N N . LYS B 1 37 ? 7 25.734 15.414 1 95.12 37 LYS B N 1
ATOM 1551 C CA . LYS B 1 37 ? 7.109 25.062 16.703 1 95.12 37 LYS B CA 1
ATOM 1552 C C . LYS B 1 37 ? 8.062 23.875 16.609 1 95.12 37 LYS B C 1
ATOM 1554 O O . LYS B 1 37 ? 8.344 23.219 17.625 1 95.12 37 LYS B O 1
ATOM 1559 N N . ASN B 1 38 ? 8.477 23.531 15.414 1 94.56 38 ASN B N 1
ATOM 1560 C CA . ASN B 1 38 ? 9.359 22.406 15.148 1 94.56 38 ASN B CA 1
ATOM 1561 C C . ASN B 1 38 ? 8.773 21.094 15.68 1 94.56 38 ASN B C 1
ATOM 1563 O 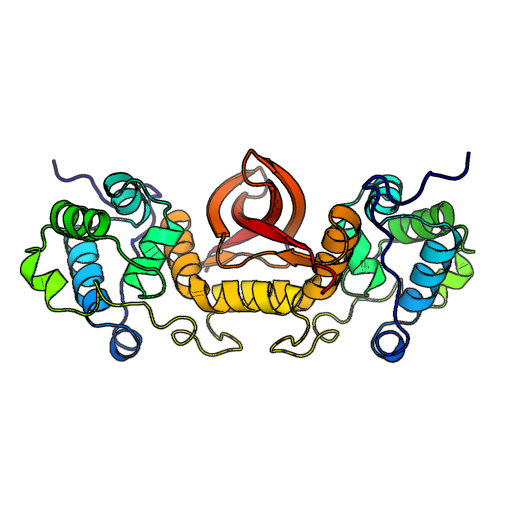O . ASN B 1 38 ? 9.445 20.359 16.406 1 94.56 38 ASN B O 1
ATOM 1567 N N . LEU B 1 39 ? 7.566 20.828 15.336 1 95.56 39 LEU B N 1
ATOM 1568 C CA . LEU B 1 39 ? 6.879 19.625 15.789 1 95.56 39 LEU B CA 1
ATOM 1569 C C . LEU B 1 39 ? 6.77 18.609 14.656 1 95.56 39 LEU B C 1
ATOM 1571 O O . LEU B 1 39 ? 6.516 18.969 13.508 1 95.56 39 LEU B O 1
ATOM 1575 N N . SER B 1 40 ? 6.949 17.328 14.977 1 96.25 40 SER B N 1
ATOM 1576 C CA . SER B 1 40 ? 6.754 16.234 14.023 1 96.25 40 SER B CA 1
ATOM 1577 C C . SER B 1 40 ? 5.289 15.812 13.961 1 96.25 40 SER B C 1
ATOM 1579 O O . SER B 1 40 ? 4.508 16.141 14.859 1 96.25 40 SER B O 1
ATOM 1581 N N . PHE B 1 41 ? 4.969 15.109 12.953 1 97.38 41 PHE B N 1
ATOM 1582 C CA . PHE B 1 41 ? 3.633 14.523 12.898 1 97.38 41 PHE B CA 1
ATOM 1583 C C . PHE B 1 41 ? 3.424 13.539 14.039 1 97.38 41 PHE B C 1
ATOM 1585 O O . PHE B 1 41 ? 2.312 13.414 14.562 1 97.38 41 PHE B O 1
ATOM 1592 N N . GLU B 1 42 ? 4.461 12.852 14.438 1 96.12 42 GLU B N 1
ATOM 1593 C CA . GLU B 1 42 ? 4.363 11.953 15.586 1 96.12 42 GLU B CA 1
ATOM 1594 C C . GLU B 1 42 ? 3.893 12.695 16.828 1 96.12 42 GLU B C 1
ATOM 1596 O O . GLU B 1 42 ? 2.959 12.258 17.516 1 96.12 42 GLU B O 1
ATOM 1601 N N . THR B 1 43 ? 4.547 13.797 17.109 1 95.88 43 THR B N 1
ATOM 1602 C CA . THR B 1 43 ? 4.223 14.594 18.281 1 95.88 43 THR B CA 1
ATOM 1603 C C . THR B 1 43 ? 2.795 15.133 18.203 1 95.88 43 THR B C 1
ATOM 1605 O O . THR B 1 43 ? 2.035 15.047 19.172 1 95.88 43 THR B O 1
ATOM 1608 N N . ILE B 1 44 ? 2.441 15.641 17.078 1 97.56 44 ILE B N 1
ATOM 1609 C CA . ILE B 1 44 ? 1.116 16.219 16.891 1 97.56 44 ILE B CA 1
ATOM 1610 C C . ILE B 1 44 ? 0.055 15.125 16.984 1 97.56 44 ILE B C 1
ATOM 1612 O O . ILE B 1 44 ? -0.995 15.328 17.594 1 97.56 44 ILE B O 1
ATOM 1616 N N . ALA B 1 45 ? 0.344 13.992 16.375 1 97.56 45 ALA B N 1
ATOM 1617 C CA . ALA B 1 45 ? -0.593 12.867 16.422 1 97.56 45 ALA B CA 1
ATOM 1618 C C . ALA B 1 45 ? -0.873 12.438 17.859 1 97.56 45 ALA B C 1
ATOM 1620 O O . ALA B 1 45 ? -2.014 12.133 18.203 1 97.56 45 ALA B O 1
ATOM 1621 N N . LYS B 1 46 ? 0.117 12.406 18.656 1 96.56 46 LYS B N 1
ATOM 1622 C CA . LYS B 1 46 ? -0.041 12.062 20.078 1 96.56 46 LYS B CA 1
ATOM 1623 C C . LYS B 1 46 ? -0.979 13.047 20.781 1 96.56 46 LYS B C 1
ATOM 1625 O O . LYS B 1 46 ? -1.847 12.633 21.547 1 96.56 46 LYS B O 1
ATOM 1630 N N . ALA B 1 47 ? -0.83 14.281 20.484 1 96.69 47 ALA B N 1
ATOM 1631 C CA . ALA B 1 47 ? -1.687 15.297 21.078 1 96.69 47 ALA B CA 1
ATOM 1632 C C . ALA B 1 47 ? -3.137 15.125 20.641 1 96.69 47 ALA B C 1
ATOM 1634 O O . ALA B 1 47 ? -4.062 15.398 21.406 1 96.69 47 ALA B O 1
ATOM 1635 N N . LEU B 1 48 ? -3.338 14.719 19.406 1 97.94 48 LEU B N 1
ATOM 1636 C CA . LEU B 1 48 ? -4.676 14.562 18.844 1 97.94 48 LEU B CA 1
ATOM 1637 C C . LEU B 1 48 ? -5.297 13.242 19.281 1 97.94 48 LEU B C 1
ATOM 1639 O O . LEU B 1 48 ? -6.52 13.078 19.234 1 97.94 48 LEU B O 1
ATOM 1643 N N . GLY B 1 49 ? -4.434 12.266 19.688 1 97.38 49 GLY B N 1
ATOM 1644 C CA . GLY B 1 49 ? -4.914 10.906 19.891 1 97.38 49 GLY B CA 1
ATOM 1645 C C . GLY B 1 49 ? -5.27 10.195 18.594 1 97.38 49 GLY B C 1
ATOM 1646 O O . GLY B 1 49 ? -6.266 9.477 18.531 1 97.38 49 GLY B O 1
ATOM 1647 N N . ARG B 1 50 ? -4.555 10.422 17.547 1 97 50 ARG B N 1
ATOM 1648 C CA . ARG B 1 50 ? -4.754 9.852 16.219 1 97 50 ARG B CA 1
ATOM 1649 C C . ARG B 1 50 ? -3.475 9.203 15.703 1 97 50 ARG B C 1
ATOM 1651 O O . ARG B 1 50 ? -2.42 9.312 16.328 1 97 50 ARG B O 1
ATOM 1658 N N . GLY B 1 51 ? -3.637 8.492 14.609 1 96.75 51 GLY B N 1
ATOM 1659 C CA . GLY B 1 51 ? -2.457 7.957 13.945 1 96.75 51 GLY B CA 1
ATOM 1660 C C . GLY B 1 51 ? -1.64 9.023 13.234 1 96.75 51 GLY B C 1
ATOM 1661 O O . GLY B 1 51 ? -2.176 10.047 12.82 1 96.75 51 GLY B O 1
ATOM 1662 N N . GLU B 1 52 ? -0.403 8.688 13.102 1 96.94 52 GLU B N 1
ATOM 1663 C CA . GLU B 1 52 ? 0.535 9.633 12.492 1 96.94 52 GLU B CA 1
ATOM 1664 C C . GLU B 1 52 ? 0.163 9.93 11.047 1 96.94 52 GLU B C 1
ATOM 1666 O O . GLU B 1 52 ? 0.111 11.094 10.641 1 96.94 52 GLU B O 1
ATOM 1671 N N . VAL B 1 53 ? -0.14 8.875 10.273 1 98.31 53 VAL B N 1
ATOM 1672 C CA . VAL B 1 53 ? -0.461 9.055 8.859 1 98.31 53 VAL B CA 1
ATOM 1673 C C . VAL B 1 53 ? -1.785 9.805 8.719 1 98.31 53 VAL B C 1
ATOM 1675 O O . VAL B 1 53 ? -1.926 10.672 7.863 1 98.31 53 VAL B O 1
ATOM 1678 N N . SER B 1 54 ? -2.742 9.5 9.555 1 97.62 54 SER B N 1
ATOM 1679 C CA . SER B 1 54 ? -4.031 10.188 9.531 1 97.62 54 SER B CA 1
ATOM 1680 C C . SER B 1 54 ? -3.875 11.664 9.852 1 97.62 54 SER B C 1
ATOM 1682 O O . SER B 1 54 ? -4.52 12.516 9.227 1 97.62 54 SER B O 1
ATOM 1684 N N . THR B 1 55 ? -3.02 11.992 10.812 1 98.44 55 THR B N 1
ATOM 1685 C CA . THR B 1 55 ? -2.738 13.383 11.164 1 98.44 55 THR B CA 1
ATOM 1686 C C . THR B 1 55 ? -2.111 14.125 9.984 1 98.44 55 THR B C 1
ATOM 1688 O O . THR B 1 55 ? -2.559 15.211 9.625 1 98.44 55 THR B O 1
ATOM 1691 N N . ALA B 1 56 ? -1.144 13.492 9.352 1 98.56 56 ALA B N 1
ATOM 1692 C CA . ALA B 1 56 ? -0.525 14.086 8.164 1 98.56 56 ALA B CA 1
ATOM 1693 C C . ALA B 1 56 ? -1.549 14.281 7.051 1 98.56 56 ALA B C 1
ATOM 1695 O O . ALA B 1 56 ? -1.524 15.289 6.344 1 98.56 56 ALA B O 1
ATOM 1696 N N . ALA B 1 57 ? -2.436 13.359 6.914 1 98.38 57 ALA B N 1
ATOM 1697 C CA . ALA B 1 57 ? -3.457 13.43 5.871 1 98.38 57 ALA B CA 1
ATOM 1698 C C . ALA B 1 57 ? -4.387 14.625 6.094 1 98.38 57 ALA B C 1
ATOM 1700 O O . ALA B 1 57 ? -4.859 15.234 5.133 1 98.38 57 ALA B O 1
ATOM 1701 N N . ILE B 1 58 ? -4.676 14.984 7.344 1 98.38 58 ILE B N 1
ATOM 1702 C CA . ILE B 1 58 ? -5.453 16.188 7.637 1 98.38 58 ILE B CA 1
ATOM 1703 C C . ILE B 1 58 ? -4.707 17.422 7.141 1 98.38 58 ILE B C 1
ATOM 1705 O O . ILE B 1 58 ? -5.301 18.297 6.512 1 98.38 58 ILE B O 1
ATOM 1709 N N . PHE B 1 59 ? -3.396 17.453 7.363 1 98.62 59 PHE B N 1
ATOM 1710 C CA . PHE B 1 59 ? -2.582 18.578 6.91 1 98.62 59 PHE B CA 1
ATOM 1711 C C . PHE B 1 59 ? -2.656 18.719 5.395 1 98.62 59 PHE B C 1
ATOM 1713 O O . PHE B 1 59 ? -2.732 19.844 4.879 1 98.62 59 PHE B O 1
ATOM 1720 N N . TYR B 1 60 ? -2.715 17.641 4.711 1 98.25 60 TYR B N 1
ATOM 1721 C CA . TYR B 1 60 ? -2.691 17.656 3.25 1 98.25 60 TYR B CA 1
ATOM 1722 C C . TYR B 1 60 ? -4.105 17.719 2.682 1 98.25 60 TYR B C 1
ATOM 1724 O O . TYR B 1 60 ? -4.293 17.641 1.467 1 98.25 60 TYR B O 1
ATOM 1732 N N . GLY B 1 61 ? -5.141 17.781 3.527 1 97.5 61 GLY B N 1
ATOM 1733 C CA . GLY B 1 61 ? -6.52 17.906 3.092 1 97.5 61 GLY B CA 1
ATOM 1734 C C . GLY B 1 61 ? -7.125 16.609 2.596 1 97.5 61 GLY B C 1
ATOM 1735 O O . GLY B 1 61 ? -8.109 16.625 1.85 1 97.5 61 GLY B O 1
ATOM 1736 N N . GLN B 1 62 ? -6.574 15.438 3.012 1 97.25 62 GLN B N 1
ATOM 1737 C CA . GLN B 1 62 ? -7.016 14.148 2.494 1 97.25 62 GLN B CA 1
ATOM 1738 C C . GLN B 1 62 ? -7.828 13.391 3.539 1 97.25 62 GLN B C 1
ATOM 1740 O O . GLN B 1 62 ? -8.281 12.273 3.285 1 97.25 62 GLN B O 1
ATOM 1745 N N . ALA B 1 63 ? -7.98 13.945 4.73 1 96.75 63 ALA B N 1
ATOM 1746 C CA . ALA B 1 63 ? -8.789 13.352 5.793 1 96.75 63 ALA B CA 1
ATOM 1747 C C . ALA B 1 63 ? -9.664 14.414 6.465 1 96.75 63 ALA B C 1
ATOM 1749 O O . ALA B 1 63 ? -9.273 15.578 6.559 1 96.75 63 ALA B O 1
ATOM 1750 N N . HIS B 1 64 ? -10.758 13.984 6.914 1 95.56 64 HIS B N 1
ATOM 1751 C CA . HIS B 1 64 ? -11.688 14.867 7.613 1 95.56 64 HIS B CA 1
ATOM 1752 C C . HIS B 1 64 ? -11.219 15.148 9.039 1 95.56 64 HIS B C 1
ATOM 1754 O O . HIS B 1 64 ? -10.922 14.219 9.789 1 95.56 64 HIS B O 1
ATOM 1760 N N . ALA B 1 65 ? -11.078 16.453 9.367 1 97.88 65 ALA B N 1
ATOM 1761 C CA . ALA B 1 65 ? -10.797 16.828 10.75 1 97.88 65 ALA B CA 1
ATOM 1762 C C . ALA B 1 65 ? -12.078 16.984 11.555 1 97.88 65 ALA B C 1
ATOM 1764 O O . ALA B 1 65 ? -12.953 17.781 11.195 1 97.88 65 ALA B O 1
ATOM 1765 N N . SER B 1 66 ? -12.219 16.281 12.625 1 97.81 66 SER B N 1
ATOM 1766 C CA . SER B 1 66 ? -13.359 16.453 13.516 1 97.81 66 SER B CA 1
ATOM 1767 C C . SER B 1 66 ? -13.258 17.766 14.289 1 97.81 66 SER B C 1
ATOM 1769 O O . SER B 1 66 ? -12.188 18.375 14.359 1 97.81 66 SER B O 1
ATOM 1771 N N . PRO B 1 67 ? -14.406 18.141 14.875 1 98.06 67 PRO B N 1
ATOM 1772 C CA . PRO B 1 67 ? -14.32 19.312 15.75 1 98.06 67 PRO B CA 1
ATOM 1773 C C . PRO B 1 67 ? -13.289 19.156 16.859 1 98.06 67 PRO B C 1
ATOM 1775 O O . PRO B 1 67 ? -12.57 20.094 17.188 1 98.06 67 PRO B O 1
ATOM 1778 N N . GLU B 1 68 ? -13.203 17.984 17.422 1 98.5 68 GLU B N 1
ATOM 1779 C CA . GLU B 1 68 ? -12.203 17.703 18.453 1 98.5 68 GLU B CA 1
ATOM 1780 C C . GLU B 1 68 ? -10.789 17.812 17.875 1 98.5 68 GLU B C 1
ATOM 1782 O O . GLU B 1 68 ? -9.906 18.375 18.531 1 98.5 68 GLU B O 1
ATOM 1787 N N . ASP B 1 69 ? -10.57 17.281 16.688 1 98.62 69 ASP B N 1
ATOM 1788 C CA . ASP B 1 69 ? -9.273 17.422 16.031 1 98.62 69 ASP B CA 1
ATOM 1789 C C . ASP B 1 69 ? -8.883 18.891 15.906 1 98.62 69 ASP B C 1
ATOM 1791 O O . ASP B 1 69 ? -7.746 19.266 16.203 1 98.62 69 ASP B O 1
ATOM 1795 N N . ILE B 1 70 ? -9.836 19.703 15.43 1 98.62 70 ILE B N 1
ATOM 1796 C CA . ILE B 1 70 ? -9.586 21.109 15.148 1 98.62 70 ILE B CA 1
ATOM 1797 C C . ILE B 1 70 ? -9.195 21.828 16.438 1 98.62 70 ILE B C 1
ATOM 1799 O O . ILE B 1 70 ? -8.227 22.594 16.453 1 98.62 70 ILE B O 1
ATOM 1803 N N . THR B 1 71 ? -9.891 21.547 17.484 1 98.69 71 THR B N 1
ATOM 1804 C CA . THR B 1 71 ? -9.594 22.156 18.766 1 98.69 71 THR B CA 1
ATOM 1805 C C . THR B 1 71 ? -8.203 21.766 19.25 1 98.69 71 THR B C 1
ATOM 1807 O O . THR B 1 71 ? -7.418 22.609 19.672 1 98.69 71 THR B O 1
ATOM 1810 N N . LYS B 1 72 ? -7.895 20.547 19.172 1 98.62 72 LYS B N 1
ATOM 1811 C CA . LYS B 1 72 ? -6.602 20.062 19.641 1 98.62 72 LYS B CA 1
ATOM 1812 C C . LYS B 1 72 ? -5.469 20.578 18.766 1 98.62 72 LYS B C 1
ATOM 1814 O O . LYS B 1 72 ? -4.383 20.875 19.25 1 98.62 72 LYS B O 1
ATOM 1819 N N . LEU B 1 73 ? -5.699 20.594 17.453 1 98.75 73 LEU B N 1
ATOM 1820 C CA . LEU B 1 73 ? -4.711 21.172 16.547 1 98.75 73 LEU B CA 1
ATOM 1821 C C . LEU B 1 73 ? -4.438 22.641 16.906 1 98.75 73 LEU B C 1
ATOM 1823 O O . LEU B 1 73 ? -3.283 23.062 16.938 1 98.75 73 LEU B O 1
ATOM 1827 N N . ALA B 1 74 ? -5.512 23.375 17.062 1 98.75 74 ALA B N 1
ATOM 1828 C CA . ALA B 1 74 ? -5.371 24.781 17.453 1 98.75 74 ALA B CA 1
ATOM 1829 C C . ALA B 1 74 ? -4.535 24.922 18.719 1 98.75 74 ALA B C 1
ATOM 1831 O O . ALA B 1 74 ? -3.664 25.781 18.812 1 98.75 74 ALA B O 1
ATOM 1832 N N . GLN B 1 75 ? -4.75 24.062 19.656 1 98.44 75 GLN B N 1
ATOM 1833 C CA . GLN B 1 75 ? -4.062 24.109 20.938 1 98.44 75 GLN B CA 1
ATOM 1834 C C . GLN B 1 75 ? -2.588 23.75 20.781 1 98.44 75 GLN B C 1
ATOM 1836 O O . GLN B 1 75 ? -1.706 24.516 21.156 1 98.44 75 GLN B O 1
ATOM 1841 N N . VAL B 1 76 ? -2.303 22.609 20.203 1 97.94 76 VAL B N 1
ATOM 1842 C CA . VAL B 1 76 ? -0.94 22.094 20.156 1 97.94 76 VAL B CA 1
ATOM 1843 C C . VAL B 1 76 ? -0.078 22.984 19.266 1 97.94 76 VAL B C 1
ATOM 1845 O O . VAL B 1 76 ? 1.108 23.172 19.531 1 97.94 76 VAL B O 1
ATOM 1848 N N . LEU B 1 77 ? -0.697 23.625 18.266 1 98.38 77 LEU B N 1
ATOM 1849 C CA . LEU B 1 77 ? 0.055 24.438 17.312 1 98.38 77 LEU B CA 1
ATOM 1850 C C . LEU B 1 77 ? -0.063 25.922 17.656 1 98.38 77 LEU B C 1
ATOM 1852 O O . LEU B 1 77 ? 0.519 26.781 16.969 1 98.38 77 LEU B O 1
ATOM 1856 N N . GLU B 1 78 ? -0.856 26.203 18.672 1 98.19 78 GLU B N 1
ATOM 1857 C CA . GLU B 1 78 ? -1.053 27.562 19.156 1 98.19 78 GLU B CA 1
ATOM 1858 C C . GLU B 1 78 ? -1.574 28.469 18.047 1 98.19 78 GLU B C 1
ATOM 1860 O O . GLU B 1 78 ? -1.025 29.547 17.812 1 98.19 78 GLU B O 1
ATOM 1865 N N . ILE B 1 79 ? -2.557 28.031 17.391 1 98.38 79 ILE B N 1
ATOM 1866 C CA . ILE B 1 79 ? -3.311 28.766 16.375 1 98.38 79 ILE B CA 1
ATOM 1867 C C . ILE B 1 79 ? -4.668 29.172 16.953 1 98.38 79 ILE B C 1
ATOM 1869 O O . ILE B 1 79 ? -5.371 28.359 17.547 1 98.38 79 ILE B O 1
ATOM 1873 N N . PRO B 1 80 ? -4.973 30.469 16.859 1 98.25 80 PRO B N 1
ATOM 1874 C CA . PRO B 1 80 ? -6.363 30.766 17.219 1 98.25 80 PRO B CA 1
ATOM 1875 C C . PRO B 1 80 ? -7.359 29.906 16.438 1 98.25 80 PRO B C 1
ATOM 1877 O O . PRO B 1 80 ? -7.297 29.828 15.211 1 98.25 80 PRO B O 1
ATOM 1880 N N . GLU B 1 81 ? -8.18 29.266 17.172 1 97.94 81 GLU B N 1
ATOM 1881 C CA . GLU B 1 81 ? -9.102 28.312 16.562 1 97.94 81 GLU B CA 1
ATOM 1882 C C . GLU B 1 81 ? -9.945 28.969 15.469 1 97.94 81 GLU B C 1
ATOM 1884 O O . GLU B 1 81 ? -10.25 28.344 14.453 1 97.94 81 GLU B O 1
ATOM 1889 N N . ASP B 1 82 ? -10.305 30.203 15.703 1 97.56 82 ASP B N 1
ATOM 1890 C CA . ASP B 1 82 ? -11.125 30.938 14.734 1 97.56 82 ASP B CA 1
ATOM 1891 C C . ASP B 1 82 ? -10.398 31.078 13.398 1 97.56 82 ASP B C 1
ATOM 1893 O O . ASP B 1 82 ? -11.023 31.078 12.344 1 97.56 82 ASP B O 1
ATOM 1897 N N . VAL B 1 83 ? -9.102 31.281 13.398 1 97.5 83 VAL B N 1
ATOM 1898 C CA . VAL B 1 83 ? -8.281 31.375 12.195 1 97.5 83 VAL B CA 1
ATOM 1899 C C . VAL B 1 83 ? -8.359 30.062 11.422 1 97.5 83 VAL B C 1
ATOM 1901 O O . VAL B 1 83 ? -8.539 30.062 10.195 1 97.5 83 VAL B O 1
ATOM 1904 N N . LEU B 1 84 ? -8.227 28.953 12.117 1 97.38 84 LEU B N 1
ATOM 1905 C CA . LEU B 1 84 ? -8.32 27.641 11.484 1 97.38 84 LEU B CA 1
ATOM 1906 C C . LEU B 1 84 ? -9.711 27.422 10.891 1 97.38 84 LEU B C 1
ATOM 1908 O O . LEU B 1 84 ? -9.836 26.922 9.773 1 97.38 84 LEU B O 1
ATOM 1912 N N . LEU B 1 85 ? -10.742 27.875 11.609 1 97.75 85 LEU B N 1
ATOM 1913 C CA . LEU B 1 85 ? -12.125 27.625 11.211 1 97.75 85 LEU B CA 1
ATOM 1914 C C . LEU B 1 85 ? -12.508 28.484 10.016 1 97.75 85 LEU B C 1
ATOM 1916 O O . LEU B 1 85 ? -13.516 28.234 9.359 1 97.75 85 LEU B O 1
ATOM 1920 N N . GLN B 1 86 ? -11.742 29.484 9.727 1 97.81 86 GLN B N 1
ATOM 1921 C CA . GLN B 1 86 ? -11.969 30.328 8.555 1 97.81 86 GLN B CA 1
ATOM 1922 C C . GLN B 1 86 ? -11.469 29.656 7.285 1 97.81 86 GLN B C 1
ATOM 1924 O O . GLN B 1 86 ? -11.773 30.109 6.176 1 97.81 86 GLN B O 1
ATOM 1929 N N . THR B 1 87 ? -10.711 28.609 7.379 1 98 87 THR B N 1
ATOM 1930 C CA . THR B 1 87 ? -10.242 27.828 6.242 1 98 87 THR B CA 1
ATOM 1931 C C . THR B 1 87 ? -11.219 26.703 5.91 1 98 87 THR B C 1
ATOM 1933 O O . THR B 1 87 ? -12.359 26.719 6.391 1 98 87 THR B O 1
ATOM 1936 N N . GLU B 1 88 ? -10.805 25.781 5.082 1 97.75 88 GLU B N 1
ATOM 1937 C CA . GLU B 1 88 ? -11.648 24.656 4.684 1 97.75 88 GLU B CA 1
ATOM 1938 C C . GLU B 1 88 ? -11.477 23.484 5.637 1 97.75 88 GLU B C 1
ATOM 1940 O O . GLU B 1 88 ? -11.93 22.375 5.348 1 97.75 88 GLU B O 1
ATOM 1945 N N . ILE B 1 89 ? -10.852 23.641 6.805 1 97.88 89 ILE B N 1
ATOM 1946 C CA . ILE B 1 89 ? -10.461 22.516 7.645 1 97.88 89 ILE B CA 1
ATOM 1947 C C . ILE B 1 89 ? -11.703 21.75 8.094 1 97.88 89 ILE B C 1
ATOM 1949 O O . ILE B 1 89 ? -11.656 20.531 8.281 1 97.88 89 ILE B O 1
ATOM 1953 N N . ALA B 1 90 ? -12.812 22.469 8.242 1 97.44 90 ALA B N 1
ATOM 1954 C CA . ALA B 1 90 ? -14.031 21.844 8.734 1 97.44 90 ALA B CA 1
ATOM 1955 C C . ALA B 1 90 ? -14.883 21.328 7.574 1 97.44 90 ALA B C 1
ATOM 1957 O O . ALA B 1 90 ? -15.914 20.688 7.789 1 97.44 90 ALA B O 1
ATOM 1958 N N . ALA B 1 91 ? -14.523 21.578 6.332 1 96.12 91 ALA B N 1
ATOM 1959 C CA . ALA B 1 91 ? -15.266 21.125 5.156 1 96.12 91 ALA B CA 1
ATOM 1960 C C . ALA B 1 91 ? -14.961 19.656 4.852 1 96.12 91 ALA B C 1
ATOM 1962 O O . ALA B 1 91 ? -14.031 19.078 5.414 1 96.12 91 ALA B O 1
ATOM 1963 N N . LEU B 1 92 ? -15.836 19.016 3.969 1 95.69 92 LEU B N 1
ATOM 1964 C CA . LEU B 1 92 ? -15.57 17.656 3.494 1 95.69 92 LEU B CA 1
ATOM 1965 C C . LEU B 1 92 ? -14.352 17.625 2.58 1 95.69 92 LEU B C 1
ATOM 1967 O O . LEU B 1 92 ? -14.188 18.516 1.732 1 95.69 92 LEU B O 1
ATOM 1971 N N . PRO B 1 93 ? -13.461 16.672 2.777 1 95.25 93 PRO B N 1
ATOM 1972 C CA . PRO B 1 93 ? -12.227 16.641 1.99 1 95.25 93 PRO B CA 1
ATOM 1973 C C . PRO B 1 93 ? -12.477 16.328 0.518 1 95.25 93 PRO B C 1
ATOM 1975 O O . PRO B 1 93 ? -13.391 15.562 0.192 1 95.25 93 PRO B O 1
ATOM 1978 N N . ASP B 1 94 ? -11.734 16.984 -0.347 1 92.44 94 ASP B N 1
ATOM 1979 C CA . ASP B 1 94 ? -11.586 16.609 -1.75 1 92.44 94 ASP B CA 1
ATOM 1980 C C . ASP B 1 94 ? -10.344 15.734 -1.954 1 92.44 94 ASP B C 1
ATOM 1982 O O . ASP B 1 94 ? -9.234 16.25 -2.1 1 92.44 94 ASP B O 1
ATOM 1986 N N . ARG B 1 95 ? -10.492 14.398 -2.094 1 94.38 95 ARG B N 1
ATOM 1987 C CA . ARG B 1 95 ? -9.383 13.461 -2.025 1 94.38 95 ARG B CA 1
ATOM 1988 C C . ARG B 1 95 ? -8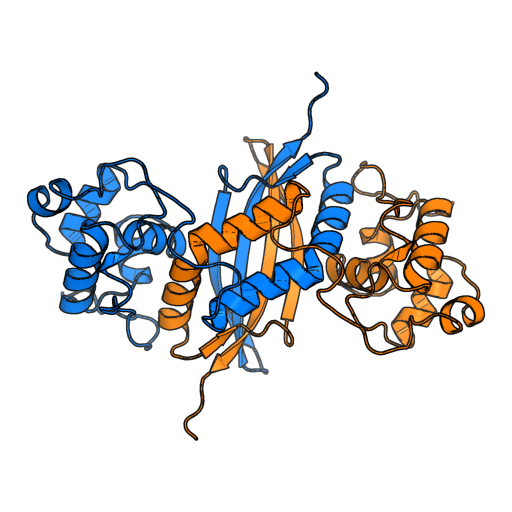.836 13.156 -3.416 1 94.38 95 ARG B C 1
ATOM 1990 O O . ARG B 1 95 ? -9.539 13.312 -4.414 1 94.38 95 ARG B O 1
ATOM 1997 N N . GLY B 1 96 ? -7.594 12.75 -3.443 1 91.31 96 GLY B N 1
ATOM 1998 C CA . GLY B 1 96 ? -7.02 12.094 -4.609 1 91.31 96 GLY B CA 1
ATOM 1999 C C . GLY B 1 96 ? -6.516 13.07 -5.656 1 91.31 96 GLY B C 1
ATOM 2000 O O . GLY B 1 96 ? -5.996 12.664 -6.695 1 91.31 96 GLY B O 1
ATOM 2001 N N . ARG B 1 97 ? -6.539 14.352 -5.383 1 88.19 97 ARG B N 1
ATOM 2002 C CA . ARG B 1 97 ? -6.195 15.312 -6.426 1 88.19 97 ARG B CA 1
ATOM 2003 C C . ARG B 1 97 ? -4.824 15.93 -6.176 1 88.19 97 ARG B C 1
ATOM 2005 O O . ARG B 1 97 ? -4.34 16.719 -6.98 1 88.19 97 ARG B O 1
ATOM 2012 N N . THR B 1 98 ? -4.238 15.539 -5.152 1 88 98 THR B N 1
ATOM 2013 C CA . THR B 1 98 ? -3.033 16.234 -4.727 1 88 98 THR B CA 1
ATOM 2014 C C . THR B 1 98 ? -1.815 15.75 -5.508 1 88 98 THR B C 1
ATOM 2016 O O . THR B 1 98 ? -0.824 16.469 -5.633 1 88 98 THR B O 1
ATOM 2019 N N . ILE B 1 99 ? -1.881 14.531 -5.93 1 89.69 99 ILE B N 1
ATOM 2020 C CA . ILE B 1 99 ? -0.721 13.961 -6.609 1 89.69 99 ILE B CA 1
ATOM 2021 C C . ILE B 1 99 ? -1.114 13.508 -8.016 1 89.69 99 ILE B C 1
ATOM 2023 O O . ILE B 1 99 ? -2.15 12.867 -8.195 1 89.69 99 ILE B O 1
ATOM 2027 N N . ASP B 1 100 ? -0.311 13.883 -8.961 1 91.5 100 ASP B N 1
ATOM 2028 C CA . ASP B 1 100 ? -0.476 13.359 -10.312 1 91.5 100 ASP B CA 1
ATOM 2029 C C . ASP B 1 100 ? -0.083 11.883 -10.375 1 91.5 100 ASP B C 1
ATOM 2031 O O . ASP B 1 100 ? 0.911 11.469 -9.773 1 91.5 100 ASP B O 1
ATOM 2035 N N . MET B 1 101 ? -0.875 11.148 -11.141 1 92.44 101 MET B N 1
ATOM 2036 C CA . MET B 1 101 ? -0.572 9.734 -11.359 1 92.44 101 MET B CA 1
ATOM 2037 C C . MET B 1 101 ? -0.181 9.477 -12.805 1 92.44 101 MET B C 1
ATOM 2039 O O . MET B 1 101 ? -0.838 9.969 -13.727 1 92.44 101 MET B O 1
ATOM 2043 N N . PRO B 1 102 ? 0.977 8.648 -13.18 1 94 102 PRO B N 1
ATOM 2044 C CA . PRO B 1 102 ? 1.846 8.086 -12.148 1 94 102 PRO B CA 1
ATOM 2045 C C . PRO B 1 102 ? 2.658 9.148 -11.414 1 94 102 PRO B C 1
ATOM 2047 O O . PRO B 1 102 ? 2.986 10.188 -11.992 1 94 102 PRO B O 1
ATOM 2050 N N . PRO B 1 103 ? 2.936 8.805 -10.047 1 95.62 103 PRO B N 1
ATOM 2051 C CA . PRO B 1 103 ? 3.717 9.789 -9.297 1 95.62 103 PRO B CA 1
ATOM 2052 C C . PRO B 1 103 ? 5.141 9.938 -9.828 1 95.62 103 PRO B C 1
ATOM 2054 O O . PRO B 1 103 ? 5.738 8.961 -10.289 1 95.62 103 PRO B O 1
ATOM 2057 N N . ARG B 1 104 ? 5.68 11.109 -9.703 1 95 104 ARG B N 1
ATOM 2058 C CA . ARG B 1 104 ? 7.066 11.375 -10.078 1 95 104 ARG B CA 1
ATOM 2059 C C . ARG B 1 104 ? 7.969 11.383 -8.852 1 95 104 ARG B C 1
ATOM 2061 O O . ARG B 1 104 ? 9.18 11.195 -8.969 1 95 104 ARG B O 1
ATOM 2068 N N . GLU B 1 105 ? 7.414 11.742 -7.742 1 95.62 105 GLU B N 1
ATOM 2069 C CA . GLU B 1 105 ? 8.18 11.703 -6.5 1 95.62 105 GLU B CA 1
ATOM 2070 C C . GLU B 1 105 ? 8.633 10.281 -6.172 1 95.62 105 GLU B C 1
ATOM 2072 O O . GLU B 1 105 ? 7.812 9.359 -6.129 1 95.62 105 GLU B O 1
ATOM 2077 N N . PRO B 1 106 ? 9.906 10.039 -5.895 1 96.5 106 PRO B N 1
ATOM 2078 C CA . PRO B 1 106 ? 10.461 8.68 -5.898 1 96.5 106 PRO B CA 1
ATOM 2079 C C . PRO B 1 106 ? 9.836 7.781 -4.836 1 96.5 106 PRO B C 1
ATOM 2081 O O . PRO B 1 106 ? 9.578 6.602 -5.098 1 96.5 106 PRO B O 1
ATOM 2084 N N . LEU B 1 107 ? 9.617 8.258 -3.646 1 97.31 107 LEU B N 1
ATOM 2085 C CA . LEU B 1 107 ? 9.047 7.418 -2.604 1 97.31 107 LEU B CA 1
ATOM 2086 C C . LEU B 1 107 ? 7.617 7.008 -2.957 1 97.31 107 LEU B C 1
ATOM 2088 O O . LEU B 1 107 ? 7.254 5.836 -2.84 1 97.31 107 LEU B O 1
ATOM 2092 N N . ILE B 1 108 ? 6.832 7.941 -3.365 1 97.81 108 ILE B N 1
ATOM 2093 C CA . ILE B 1 108 ? 5.445 7.668 -3.729 1 97.81 108 ILE B CA 1
ATOM 2094 C C . ILE B 1 108 ? 5.406 6.781 -4.969 1 97.81 108 ILE B C 1
ATOM 2096 O O . ILE B 1 108 ? 4.562 5.887 -5.074 1 97.81 108 ILE B O 1
ATOM 2100 N N . TYR B 1 109 ? 6.305 7.023 -5.934 1 97.44 109 TYR B N 1
ATOM 2101 C CA . TYR B 1 109 ? 6.398 6.191 -7.129 1 97.44 109 TYR B CA 1
ATOM 2102 C C . TYR B 1 109 ? 6.605 4.727 -6.754 1 97.44 109 TYR B C 1
ATOM 2104 O O . TYR B 1 109 ? 6.051 3.832 -7.398 1 97.44 109 TYR B O 1
ATOM 2112 N N . ARG B 1 110 ? 7.387 4.449 -5.75 1 97.75 110 ARG B N 1
ATOM 2113 C CA . ARG B 1 110 ? 7.66 3.074 -5.344 1 97.75 110 ARG B CA 1
ATOM 2114 C C . ARG B 1 110 ? 6.406 2.41 -4.785 1 97.75 110 ARG B C 1
ATOM 2116 O O . ARG B 1 110 ? 6.207 1.205 -4.949 1 97.75 110 ARG B O 1
ATOM 2123 N N . LEU B 1 111 ? 5.574 3.176 -4.078 1 98.12 111 LEU B N 1
ATOM 2124 C CA . LEU B 1 111 ? 4.301 2.643 -3.611 1 98.12 111 LEU B CA 1
ATOM 2125 C C . LEU B 1 111 ? 3.398 2.279 -4.789 1 98.12 111 LEU B C 1
ATOM 2127 O O . LEU B 1 111 ? 2.758 1.226 -4.781 1 98.12 111 LEU B O 1
ATOM 2131 N N . TYR B 1 112 ? 3.377 3.168 -5.789 1 97 112 TYR B N 1
ATOM 2132 C CA . TYR B 1 112 ? 2.656 2.934 -7.035 1 97 112 TYR B CA 1
ATOM 2133 C C . TYR B 1 112 ? 3.174 1.685 -7.738 1 97 112 TYR B C 1
ATOM 2135 O O . TYR B 1 112 ? 2.389 0.857 -8.203 1 97 112 TYR B O 1
ATOM 2143 N N . GLU B 1 113 ? 4.43 1.515 -7.777 1 96.62 113 GLU B N 1
ATOM 2144 C CA . GLU B 1 113 ? 5.098 0.373 -8.398 1 96.62 113 GLU B CA 1
ATOM 2145 C C . GLU B 1 113 ? 4.707 -0.933 -7.707 1 96.62 113 GLU B C 1
ATOM 2147 O O . GLU B 1 113 ? 4.543 -1.962 -8.367 1 96.62 113 GLU B O 1
ATOM 2152 N N . ILE B 1 114 ? 4.574 -0.932 -6.418 1 97.56 114 ILE B N 1
ATOM 2153 C CA . ILE B 1 114 ? 4.184 -2.121 -5.668 1 97.56 114 ILE B CA 1
ATOM 2154 C C . ILE B 1 114 ? 2.803 -2.588 -6.121 1 97.56 114 ILE B C 1
ATOM 2156 O O . ILE B 1 114 ? 2.576 -3.785 -6.312 1 97.56 114 ILE B O 1
ATOM 2160 N N . VAL B 1 115 ? 1.912 -1.658 -6.328 1 97.31 115 VAL B N 1
ATOM 2161 C CA . VAL B 1 115 ? 0.583 -2.01 -6.816 1 97.31 115 VAL B CA 1
ATOM 2162 C C . VAL B 1 115 ? 0.687 -2.592 -8.227 1 97.31 115 VAL B C 1
ATOM 2164 O O . VAL B 1 115 ? 0.035 -3.59 -8.539 1 97.31 115 VAL B O 1
ATOM 2167 N N . GLN B 1 116 ? 1.548 -2.027 -9.023 1 96.06 116 GLN B N 1
ATOM 2168 C CA . GLN B 1 116 ? 1.744 -2.479 -10.398 1 96.06 116 GLN B CA 1
ATOM 2169 C C . GLN B 1 116 ? 2.273 -3.908 -10.438 1 96.06 116 GLN B C 1
ATOM 2171 O O . GLN B 1 116 ? 1.827 -4.719 -11.25 1 96.06 116 GLN B O 1
ATOM 2176 N N . ASN B 1 117 ? 3.168 -4.211 -9.57 1 96.25 117 ASN B N 1
ATOM 2177 C CA . ASN B 1 117 ? 3.869 -5.488 -9.594 1 96.25 117 ASN B CA 1
ATOM 2178 C C . ASN B 1 117 ? 3.039 -6.598 -8.953 1 96.25 117 ASN B C 1
ATOM 2180 O O . ASN B 1 117 ? 3.064 -7.742 -9.406 1 96.25 117 ASN B O 1
ATOM 2184 N N . TYR B 1 118 ? 2.279 -6.242 -7.875 1 97.5 118 TYR B N 1
ATOM 2185 C CA . TYR B 1 118 ? 1.752 -7.301 -7.02 1 97.5 118 TYR B CA 1
ATOM 2186 C C . TYR B 1 118 ? 0.231 -7.234 -6.941 1 97.5 118 TYR B C 1
ATOM 2188 O O . TYR B 1 118 ? -0.395 -8.016 -6.223 1 97.5 118 TYR B O 1
ATOM 2196 N N . GLY B 1 119 ? -0.382 -6.305 -7.715 1 97.75 119 GLY B N 1
ATOM 2197 C CA . GLY B 1 119 ? -1.825 -6.137 -7.645 1 97.75 119 GLY B CA 1
ATOM 2198 C C . GLY B 1 119 ? -2.586 -7.434 -7.844 1 97.75 119 GLY B C 1
ATOM 2199 O O . GLY B 1 119 ? -3.459 -7.781 -7.047 1 97.75 119 GLY B O 1
ATOM 2200 N N . LEU B 1 120 ? -2.25 -8.172 -8.891 1 97.75 120 LEU B N 1
ATOM 2201 C CA . LEU B 1 120 ? -2.943 -9.422 -9.188 1 97.75 120 LEU B CA 1
ATOM 2202 C C . LEU B 1 120 ? -2.672 -10.461 -8.109 1 97.75 120 LEU B C 1
ATOM 2204 O O . LEU B 1 120 ? -3.562 -11.234 -7.75 1 97.75 120 LEU B O 1
ATOM 2208 N N . ALA B 1 121 ? -1.421 -10.508 -7.598 1 98.25 121 ALA B N 1
ATOM 2209 C CA . ALA B 1 121 ? -1.09 -11.43 -6.516 1 98.25 121 ALA B CA 1
ATOM 2210 C C . ALA B 1 121 ? -1.884 -11.102 -5.254 1 98.25 121 ALA B C 1
ATOM 2212 O O . ALA B 1 121 ? -2.42 -12 -4.598 1 98.25 121 ALA B O 1
ATOM 2213 N N . TYR B 1 122 ? -1.966 -9.805 -4.922 1 98.5 122 TYR B N 1
ATOM 2214 C CA . TYR B 1 122 ? -2.764 -9.391 -3.773 1 98.5 122 TYR B CA 1
ATOM 2215 C C . TYR B 1 122 ? -4.219 -9.812 -3.941 1 98.5 122 TYR B C 1
ATOM 2217 O O . TYR B 1 122 ? -4.824 -10.359 -3.016 1 98.5 122 TYR B O 1
ATOM 2225 N N . LYS B 1 123 ? -4.754 -9.539 -5.094 1 98 123 LYS B N 1
ATOM 2226 C CA . LYS B 1 123 ? -6.141 -9.914 -5.355 1 98 123 LYS B CA 1
ATOM 2227 C C . LYS B 1 123 ? -6.352 -11.414 -5.172 1 98 123 LYS B C 1
ATOM 2229 O O . LYS B 1 123 ? -7.285 -11.828 -4.484 1 98 123 LYS B O 1
ATOM 2234 N N . ALA B 1 124 ? -5.508 -12.211 -5.781 1 97.75 124 ALA B N 1
ATOM 2235 C CA . ALA B 1 124 ? -5.648 -13.664 -5.738 1 97.75 124 ALA B CA 1
ATOM 2236 C C . ALA B 1 124 ? -5.582 -14.18 -4.305 1 97.75 124 ALA B C 1
ATOM 2238 O O . ALA B 1 124 ? -6.414 -14.984 -3.891 1 97.75 124 ALA B O 1
ATOM 2239 N N . VAL B 1 125 ? -4.613 -13.742 -3.514 1 97.81 125 VAL B N 1
ATOM 2240 C CA . VAL B 1 125 ? -4.414 -14.18 -2.135 1 97.81 125 VAL B CA 1
ATOM 2241 C C . VAL B 1 125 ? -5.605 -13.75 -1.28 1 97.81 125 VAL B C 1
ATOM 2243 O O . VAL B 1 125 ? -6.121 -14.539 -0.485 1 97.81 125 VAL B O 1
ATOM 2246 N N . CYS B 1 126 ? -6.059 -12.523 -1.471 1 97.81 126 CYS B N 1
ATOM 2247 C CA . CYS B 1 126 ? -7.223 -12.047 -0.73 1 97.81 126 CYS B CA 1
ATOM 2248 C C . CYS B 1 126 ? -8.453 -12.875 -1.062 1 97.81 126 CYS B C 1
ATOM 2250 O O . CYS B 1 126 ? -9.203 -13.273 -0.166 1 97.81 126 CYS B O 1
ATOM 2252 N N . ASN B 1 127 ? -8.672 -13.117 -2.34 1 97.06 127 ASN B N 1
ATOM 2253 C CA . ASN B 1 127 ? -9.844 -13.891 -2.744 1 97.06 127 ASN B CA 1
ATOM 2254 C C . ASN B 1 127 ? -9.812 -15.297 -2.156 1 97.06 127 ASN B C 1
ATOM 2256 O O . ASN B 1 127 ? -10.852 -15.828 -1.748 1 97.06 127 ASN B O 1
ATOM 2260 N N . GLU B 1 128 ? -8.703 -15.906 -2.09 1 96.81 128 GLU B N 1
ATOM 2261 C CA . GLU B 1 128 ? -8.617 -17.25 -1.535 1 96.81 128 GLU B CA 1
ATOM 2262 C C . GLU B 1 128 ? -8.82 -17.25 -0.024 1 96.81 128 GLU B C 1
ATOM 2264 O O . GLU B 1 128 ? -9.297 -18.219 0.55 1 96.81 128 GLU B O 1
ATOM 2269 N N . MET B 1 129 ? -8.492 -16.141 0.601 1 95.75 129 MET B N 1
ATOM 2270 C CA . MET B 1 129 ? -8.617 -16.016 2.051 1 95.75 129 MET B CA 1
ATOM 2271 C C . MET B 1 129 ? -10.039 -15.656 2.449 1 95.75 129 MET B C 1
ATOM 2273 O O . MET B 1 129 ? -10.539 -16.125 3.475 1 95.75 129 MET B O 1
ATOM 2277 N N . PHE B 1 130 ? -10.75 -14.812 1.586 1 95.5 130 PHE B N 1
ATOM 2278 C CA . PHE B 1 130 ? -11.977 -14.172 2.055 1 95.5 130 PHE B CA 1
ATOM 2279 C C . PHE B 1 130 ? -13.141 -14.484 1.126 1 95.5 130 PHE B C 1
ATOM 2281 O O . PHE B 1 130 ? -14.305 -14.266 1.481 1 95.5 130 PHE B O 1
ATOM 2288 N N . GLY B 1 131 ? -12.844 -15.008 -0.059 1 94.62 131 GLY B N 1
ATOM 2289 C CA . GLY B 1 131 ? -13.875 -15.156 -1.069 1 94.62 131 GLY B CA 1
ATOM 2290 C C . GLY B 1 131 ? -14.016 -13.938 -1.964 1 94.62 131 GLY B C 1
ATOM 2291 O O . GLY B 1 131 ? -13.062 -13.172 -2.129 1 94.62 131 GLY B O 1
ATOM 2292 N N . ASP B 1 132 ? -15.125 -13.844 -2.588 1 95.81 132 ASP B N 1
ATOM 2293 C CA . ASP B 1 132 ? -15.398 -12.742 -3.51 1 95.81 132 ASP B CA 1
ATOM 2294 C C . ASP B 1 132 ? -15.672 -11.445 -2.752 1 95.81 132 ASP B C 1
ATOM 2296 O O . ASP B 1 132 ? -16.547 -11.398 -1.886 1 95.81 132 ASP B O 1
ATOM 2300 N N . GLY B 1 133 ? -14.883 -10.453 -2.984 1 96.88 133 GLY B N 1
ATOM 2301 C CA . GLY B 1 133 ? -15.031 -9.18 -2.297 1 96.88 133 GLY B CA 1
ATOM 2302 C C . GLY B 1 133 ? -13.891 -8.219 -2.578 1 96.88 133 GLY B C 1
ATOM 2303 O O . GLY B 1 133 ? -13.148 -8.391 -3.545 1 96.88 133 GLY B O 1
ATOM 2304 N N . ILE B 1 134 ? -13.867 -7.117 -1.806 1 97.44 134 ILE B N 1
ATOM 2305 C CA . IL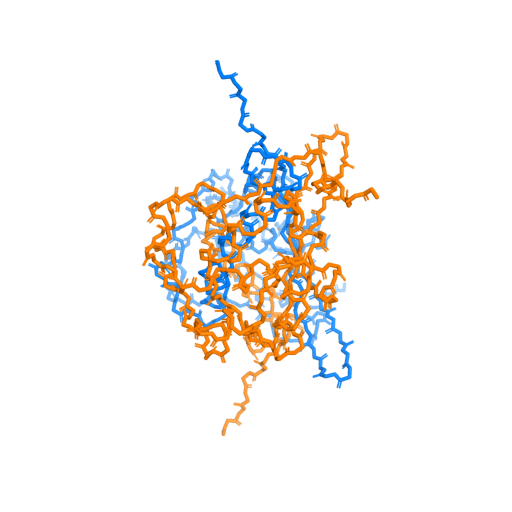E B 1 134 ? -12.828 -6.105 -1.93 1 97.44 134 ILE B CA 1
ATOM 2306 C C . ILE B 1 134 ? -12.414 -5.621 -0.542 1 97.44 134 ILE B C 1
ATOM 2308 O O . ILE B 1 134 ? -13.172 -5.746 0.419 1 97.44 134 ILE B O 1
ATOM 2312 N N . MET B 1 135 ? -11.195 -5.184 -0.497 1 97.94 135 MET B N 1
ATOM 2313 C CA . MET B 1 135 ? -10.75 -4.488 0.707 1 97.94 135 MET B CA 1
ATOM 2314 C C . MET B 1 135 ? -11.227 -3.043 0.709 1 97.94 135 MET B C 1
ATOM 2316 O O . MET B 1 135 ? -11.031 -2.318 -0.268 1 97.94 135 MET B O 1
ATOM 2320 N N . SER B 1 136 ? -11.797 -2.57 1.814 1 96.56 136 SER B N 1
ATOM 2321 C CA . SER B 1 136 ? -12.258 -1.192 1.932 1 96.56 136 SER B CA 1
ATOM 2322 C C . SER B 1 136 ? -11.094 -0.219 2.041 1 96.56 136 SER B C 1
ATOM 2324 O O . SER B 1 136 ? -10.141 -0.468 2.781 1 96.56 136 SER B O 1
ATOM 2326 N N . ALA B 1 137 ? -11.172 0.868 1.309 1 94.19 137 ALA B N 1
ATOM 2327 C CA . ALA B 1 137 ? -10.25 1.986 1.496 1 94.19 137 ALA B CA 1
ATOM 2328 C C . ALA B 1 137 ? -10.898 3.094 2.326 1 94.19 137 ALA B C 1
ATOM 2330 O O . ALA B 1 137 ? -10.289 4.148 2.539 1 94.19 137 ALA B O 1
ATOM 2331 N N . ILE B 1 138 ? -12.109 2.914 2.805 1 93.31 138 ILE B N 1
ATOM 2332 C CA . ILE B 1 138 ? -12.836 3.877 3.629 1 93.31 138 ILE B CA 1
ATOM 2333 C C . ILE B 1 138 ? -12.852 3.404 5.082 1 93.31 138 ILE B C 1
ATOM 2335 O O . ILE B 1 138 ? -12.414 4.129 5.98 1 93.31 138 ILE B O 1
ATOM 2339 N N . SER B 1 139 ? -13.477 2.135 5.27 1 96 139 SER B N 1
ATOM 2340 C CA . SER B 1 139 ? -13.25 1.485 6.555 1 96 139 SER B CA 1
ATOM 2341 C C . SER B 1 139 ? -11.82 0.961 6.66 1 96 139 SER B C 1
ATOM 2343 O O . SER B 1 139 ? -11.578 -0.237 6.5 1 96 139 SER B O 1
ATOM 2345 N N . PHE B 1 140 ? -10.984 1.954 6.879 1 97.5 140 PHE B N 1
ATOM 2346 C CA . PHE B 1 140 ? -9.57 1.751 6.613 1 97.5 140 PHE B CA 1
ATOM 2347 C C . PHE B 1 140 ? -8.719 2.42 7.684 1 97.5 140 PHE B C 1
ATOM 2349 O O . PHE B 1 140 ? -9.031 3.518 8.141 1 97.5 140 PHE B O 1
ATOM 2356 N N . SER B 1 141 ? -7.617 1.718 8.133 1 97.38 141 SER B N 1
ATOM 2357 C CA . SER B 1 141 ? -6.566 2.289 8.961 1 97.38 141 SER B CA 1
ATOM 2358 C C . SER B 1 141 ? -5.184 1.914 8.445 1 97.38 141 SER B C 1
ATOM 2360 O O . SER B 1 141 ? -5.039 0.953 7.684 1 97.38 141 SER B O 1
ATOM 2362 N N . THR B 1 142 ? -4.223 2.691 8.805 1 98.5 142 THR B N 1
ATOM 2363 C CA . THR B 1 142 ? -2.852 2.471 8.352 1 98.5 142 THR B CA 1
ATOM 2364 C C . THR B 1 142 ? -1.851 3.025 9.359 1 98.5 142 THR B C 1
ATOM 2366 O O . THR B 1 142 ? -2.207 3.844 10.211 1 98.5 142 THR B O 1
ATOM 2369 N N . LYS B 1 143 ? -0.672 2.555 9.281 1 98.06 143 LYS B N 1
ATOM 2370 C CA . LYS B 1 143 ? 0.412 3.061 10.117 1 98.06 143 LYS B CA 1
ATOM 2371 C C . LYS B 1 143 ? 1.771 2.795 9.477 1 98.06 143 LYS B C 1
ATOM 2373 O O . LYS B 1 143 ? 1.895 1.931 8.602 1 98.06 143 LYS B O 1
ATOM 2378 N N . VAL B 1 144 ? 2.699 3.59 9.883 1 98.38 144 VAL B N 1
ATOM 2379 C CA . VAL B 1 144 ? 4.102 3.434 9.508 1 98.38 144 VAL B CA 1
ATOM 2380 C C . VAL B 1 144 ? 4.938 3.133 10.75 1 98.38 144 VAL B C 1
ATOM 2382 O O . VAL B 1 144 ? 4.773 3.777 11.789 1 98.38 144 VAL B O 1
ATOM 2385 N N . GLU B 1 145 ? 5.758 2.156 10.641 1 98 145 GLU B N 1
ATOM 2386 C CA . GLU B 1 145 ? 6.668 1.786 11.727 1 98 145 GLU B CA 1
ATOM 2387 C C . GLU B 1 145 ? 8.094 1.624 11.211 1 98 145 GLU B C 1
ATOM 2389 O O . GLU B 1 145 ? 8.312 1.459 10.008 1 98 145 GLU B O 1
ATOM 2394 N N . LYS B 1 146 ? 9.023 1.732 12.148 1 97.06 146 LYS B N 1
ATOM 2395 C CA . LYS B 1 146 ? 10.438 1.526 11.875 1 97.06 146 LYS B CA 1
ATOM 2396 C C . LYS B 1 146 ? 10.938 0.219 12.484 1 97.06 146 LYS B C 1
ATOM 2398 O O . LYS B 1 146 ? 10.617 -0.093 13.633 1 97.06 146 LYS B O 1
ATOM 2403 N N . GLU B 1 147 ? 11.578 -0.581 11.664 1 97.81 147 GLU B N 1
ATOM 2404 C CA . GLU B 1 147 ? 12.312 -1.758 12.117 1 97.81 147 GLU B CA 1
ATOM 2405 C C . GLU B 1 147 ? 13.805 -1.632 11.812 1 97.81 147 GLU B C 1
ATOM 2407 O O . GLU B 1 147 ? 14.188 -1.047 10.805 1 97.81 147 GLU B O 1
ATOM 2412 N N . THR B 1 148 ? 14.625 -2.18 12.758 1 97.5 148 THR B N 1
ATOM 2413 C CA . THR B 1 148 ? 16.062 -2.209 12.531 1 97.5 148 THR B CA 1
ATOM 2414 C C . THR B 1 148 ? 16.609 -3.621 12.719 1 97.5 148 THR B C 1
ATOM 2416 O O . THR B 1 148 ? 16.25 -4.309 13.68 1 97.5 148 THR B O 1
ATOM 2419 N N . ASP B 1 149 ? 17.344 -4.047 11.695 1 96.75 149 ASP B N 1
ATOM 2420 C CA . ASP B 1 149 ? 18.047 -5.324 11.836 1 96.75 149 ASP B CA 1
ATOM 2421 C C . ASP B 1 149 ? 19.5 -5.215 11.375 1 96.75 149 ASP B C 1
ATOM 2423 O O . ASP B 1 149 ? 20.031 -4.113 11.25 1 96.75 149 ASP B O 1
ATOM 2427 N N . ASP B 1 150 ? 20.203 -6.414 11.266 1 97.12 150 ASP B N 1
ATOM 2428 C CA . ASP B 1 150 ? 21.609 -6.434 10.93 1 97.12 150 ASP B CA 1
ATOM 2429 C C . ASP B 1 150 ? 21.859 -5.852 9.547 1 97.12 150 ASP B C 1
ATOM 2431 O O . ASP B 1 150 ? 22.984 -5.488 9.203 1 97.12 150 ASP B O 1
ATOM 2435 N N . LYS B 1 151 ? 20.797 -5.656 8.766 1 96 151 LYS B N 1
ATOM 2436 C CA . LYS B 1 151 ? 20.938 -5.16 7.402 1 96 151 LYS B CA 1
ATOM 2437 C C . LYS B 1 151 ? 20.594 -3.674 7.324 1 96 151 LYS B C 1
ATOM 2439 O O . LYS B 1 151 ? 20.766 -3.049 6.273 1 96 151 LYS B O 1
ATOM 2444 N N . GLY B 1 152 ? 20.016 -3.129 8.43 1 96.56 152 GLY B N 1
ATOM 2445 C CA . GLY B 1 152 ? 19.734 -1.702 8.445 1 96.56 152 GLY B CA 1
ATOM 2446 C C . GLY B 1 152 ? 18.328 -1.379 8.914 1 96.56 152 GLY B C 1
ATOM 2447 O O . GLY B 1 152 ? 17.734 -2.119 9.711 1 96.56 152 GLY B O 1
ATOM 2448 N N . ASP B 1 153 ? 17.906 -0.173 8.453 1 97.25 153 ASP B N 1
ATOM 2449 C CA . ASP B 1 153 ? 16.578 0.299 8.828 1 97.25 153 ASP B CA 1
ATOM 2450 C C . ASP B 1 153 ? 15.539 -0.08 7.77 1 97.25 153 ASP B C 1
ATOM 2452 O O . ASP B 1 153 ? 15.82 -0.014 6.57 1 97.25 153 ASP B O 1
ATOM 2456 N N . TRP B 1 154 ? 14.383 -0.504 8.258 1 98.5 154 TRP B N 1
ATOM 2457 C CA . TRP B 1 154 ? 13.273 -0.892 7.395 1 98.5 154 TRP B CA 1
ATOM 2458 C C . TRP B 1 154 ? 12.023 -0.088 7.723 1 98.5 154 TRP B C 1
ATOM 2460 O O . TRP B 1 154 ? 11.711 0.139 8.891 1 98.5 154 TRP B O 1
ATOM 2470 N N . VAL B 1 155 ? 11.328 0.316 6.633 1 98.5 155 VAL B N 1
ATOM 2471 C CA . VAL B 1 155 ? 9.992 0.89 6.758 1 98.5 155 VAL B CA 1
ATOM 2472 C C . VAL B 1 155 ? 8.945 -0.217 6.68 1 98.5 155 VAL B C 1
ATOM 2474 O O . VAL B 1 155 ? 8.992 -1.062 5.781 1 98.5 155 VAL B O 1
ATOM 2477 N N . LYS B 1 156 ? 8.086 -0.238 7.602 1 98.69 156 LYS B N 1
ATOM 2478 C CA . LYS B 1 156 ? 6.938 -1.14 7.582 1 98.69 156 LYS B CA 1
ATOM 2479 C C . LYS B 1 156 ? 5.629 -0.36 7.516 1 98.69 156 LYS B C 1
ATOM 2481 O O . LYS B 1 156 ? 5.277 0.359 8.453 1 98.69 156 LYS B O 1
ATOM 2486 N N . ILE B 1 157 ? 4.918 -0.471 6.441 1 98.81 157 ILE B N 1
ATOM 2487 C CA . ILE B 1 157 ? 3.605 0.14 6.27 1 98.81 157 ILE B CA 1
ATOM 2488 C C . ILE B 1 157 ? 2.521 -0.931 6.363 1 98.81 157 ILE B C 1
ATOM 2490 O O . ILE B 1 157 ? 2.586 -1.953 5.676 1 98.81 157 ILE B O 1
ATOM 2494 N N . THR B 1 158 ? 1.572 -0.722 7.219 1 98.88 158 THR B N 1
ATOM 2495 C CA . THR B 1 158 ? 0.435 -1.625 7.355 1 98.88 158 THR B CA 1
ATOM 2496 C C . THR B 1 158 ? -0.833 -0.983 6.797 1 98.88 158 THR B C 1
ATOM 2498 O O . THR B 1 158 ? -1.178 0.142 7.164 1 98.88 158 THR B O 1
ATOM 2501 N N . LEU B 1 159 ? -1.449 -1.618 5.879 1 98.75 159 LEU B N 1
ATOM 2502 C CA . LEU B 1 159 ? -2.764 -1.271 5.352 1 98.75 159 LEU B CA 1
ATOM 2503 C C . LEU B 1 159 ? -3.832 -2.217 5.891 1 98.75 159 LEU B C 1
ATOM 2505 O O . LEU B 1 159 ? -3.75 -3.43 5.691 1 98.75 159 LEU B O 1
ATOM 2509 N N . ARG B 1 160 ? -4.812 -1.728 6.594 1 98.62 160 ARG B N 1
ATOM 2510 C CA . ARG B 1 160 ? -5.875 -2.535 7.188 1 98.62 160 ARG B CA 1
ATOM 2511 C C . ARG B 1 160 ? -7.246 -2.047 6.734 1 98.62 160 ARG B C 1
ATOM 2513 O O . ARG B 1 160 ? -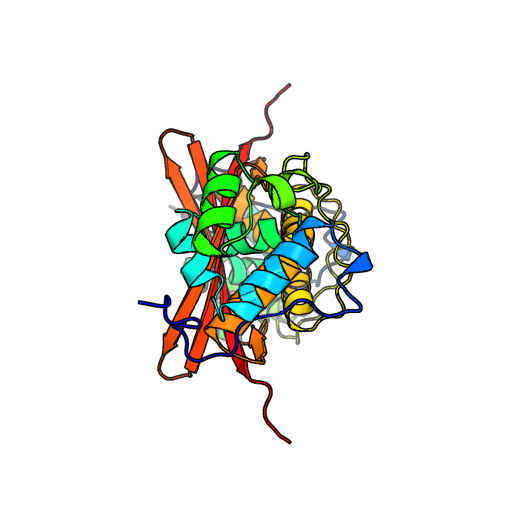7.66 -0.936 7.074 1 98.62 160 ARG B O 1
ATOM 2520 N N . GLY B 1 161 ? -7.902 -2.854 5.973 1 98.56 161 GLY B N 1
ATOM 2521 C CA . GLY B 1 161 ? -9.219 -2.506 5.461 1 98.56 161 GLY B CA 1
ATOM 2522 C C . GLY B 1 161 ? -10.258 -3.584 5.703 1 98.56 161 GLY B C 1
ATOM 2523 O O . GLY B 1 161 ? -9.953 -4.777 5.629 1 98.56 161 GLY B O 1
ATOM 2524 N N . LYS B 1 162 ? -11.453 -3.15 6.016 1 98.44 162 LYS B N 1
ATOM 2525 C CA . LYS B 1 162 ? -12.539 -4.105 6.184 1 98.44 162 LYS B CA 1
ATOM 2526 C C . LYS B 1 162 ? -12.828 -4.848 4.883 1 98.44 162 LYS B C 1
ATOM 2528 O O . LYS B 1 162 ? -12.828 -4.25 3.805 1 98.44 162 LYS B O 1
ATOM 2533 N N . TRP B 1 163 ? -12.969 -6.184 4.961 1 97.94 163 TRP B N 1
ATOM 2534 C CA . TRP B 1 163 ? -13.383 -6.953 3.793 1 97.94 163 TRP B CA 1
ATOM 2535 C C . TRP B 1 163 ? -14.867 -6.742 3.5 1 97.94 163 TRP B C 1
ATOM 2537 O O . TRP B 1 163 ? -15.703 -6.832 4.406 1 97.94 163 TRP B O 1
ATOM 2547 N N . LEU B 1 164 ? -15.172 -6.43 2.293 1 97.38 164 LEU B N 1
ATOM 2548 C CA . LEU B 1 164 ? -16.531 -6.211 1.824 1 97.38 164 LEU B CA 1
ATOM 2549 C C . LEU B 1 164 ? -16.938 -7.266 0.796 1 97.38 164 LEU B C 1
ATOM 2551 O O . LEU B 1 164 ? -16.641 -7.125 -0.392 1 97.38 164 LEU B O 1
ATOM 2555 N N . PRO B 1 165 ? -17.609 -8.297 1.235 1 94.56 165 PRO B N 1
ATOM 2556 C CA . PRO B 1 165 ? -18.031 -9.32 0.282 1 94.56 165 PRO B CA 1
ATOM 2557 C C . PRO B 1 165 ? -19.031 -8.789 -0.743 1 94.56 165 PRO B C 1
ATOM 2559 O O . PRO B 1 165 ? -19.875 -7.945 -0.414 1 94.56 165 PRO B O 1
ATOM 2562 N N . TYR B 1 166 ? -18.812 -9.258 -1.981 1 92.19 166 TYR B N 1
ATOM 2563 C CA . TYR B 1 166 ? -19.875 -9.023 -2.949 1 92.19 166 TYR B CA 1
ATOM 2564 C C . TYR B 1 166 ? -21.125 -9.797 -2.57 1 92.19 166 TYR B C 1
ATOM 2566 O O . TYR B 1 166 ? -21.062 -10.969 -2.195 1 92.19 166 TYR B O 1
ATOM 2574 N N . THR B 1 167 ? -22.234 -9.125 -2.262 1 85.94 167 THR B N 1
ATOM 2575 C CA . THR B 1 167 ? -23.469 -9.766 -1.857 1 85.94 167 THR B CA 1
ATOM 2576 C C . THR B 1 167 ? -24.375 -10 -3.062 1 85.94 167 THR B C 1
ATOM 2578 O O . THR B 1 167 ? -24.312 -9.258 -4.051 1 85.94 167 THR B O 1
ATOM 2581 N N . ARG B 1 168 ? -25.016 -11.195 -3.049 1 74.94 168 ARG B N 1
ATOM 2582 C CA . ARG B 1 168 ? -26.031 -11.492 -4.051 1 74.94 168 ARG B CA 1
ATOM 2583 C C . ARG B 1 168 ? -27.188 -10.492 -3.969 1 74.94 168 ARG B C 1
ATOM 2585 O O . ARG B 1 168 ? -27.609 -10.125 -2.873 1 74.94 168 ARG B O 1
ATOM 2592 N N . PHE B 1 169 ? -27.281 -9.75 -5.086 1 61.66 169 PHE B N 1
ATOM 2593 C CA . PHE B 1 169 ? -28.516 -8.977 -5.102 1 61.66 169 PHE B CA 1
ATOM 2594 C C . PHE B 1 169 ? -29.672 -9.828 -5.59 1 61.66 169 PHE B C 1
ATOM 2596 O O . PHE B 1 169 ? -29.484 -10.789 -6.336 1 61.66 169 PHE B O 1
#

Sequence (338 aa):
MAAQGTSSGAPITVLTADLAPKLPAHSSVLFTAKKAKNLSFETIAKALGRGEVSTAAIFYGQAHASPEDITKLAQVLEIPEDVLLQTEIAALPDRGRTIDMPPREPLIYRLYEIVQNYGLAYKAVCNEMFGDGIMSAISFSTKVEKETDDKGDWVKITLRGKWLPYTRFMAAQGTSSGAPITVLTADLAPKLPAHSSVLFTAKKAKNLSFETIAKALGRGEVSTAAIFYGQAHASPEDITKLAQVLEIPEDVLLQTEIAALPDRGRTIDMPPREPLIYRLYEIVQNYGLAYKAVCNEMFGDGIMSAISFSTKVEKETDDKGDWVKITLRGKWLPYTRF

Solvent-accessible surface area (backbone atoms only — not comparable to full-atom values): 18436 Å² total; per-residue (Å²): 126,82,71,78,24,41,86,58,74,21,62,59,72,69,77,51,80,85,55,48,82,69,41,53,64,36,28,58,56,50,38,50,35,32,56,77,60,43,43,22,52,62,60,53,10,61,70,60,72,51,47,43,44,57,45,36,17,39,47,63,33,46,35,74,47,47,74,68,45,49,52,40,48,19,58,79,49,69,40,62,54,68,64,50,63,72,35,55,48,76,44,83,55,73,63,49,70,76,51,64,83,82,50,79,54,68,47,46,27,34,58,53,46,48,46,41,45,36,30,68,21,50,50,43,54,48,28,24,56,72,27,66,56,32,56,33,74,72,62,48,51,61,48,77,46,82,47,76,58,101,89,41,50,28,40,36,37,39,44,36,15,36,53,44,62,70,70,88,127,131,79,75,74,29,41,82,60,72,20,64,60,73,72,78,51,80,85,54,49,82,69,42,52,63,36,27,58,55,50,38,50,33,30,55,75,60,40,46,22,53,62,58,51,9,60,72,58,72,50,46,43,44,58,46,36,18,39,48,64,32,48,35,74,46,46,73,67,45,48,54,40,49,19,58,78,49,70,41,63,53,68,65,50,62,71,35,56,47,75,45,84,57,74,65,50,70,76,51,65,82,83,49,79,53,68,47,48,27,34,57,54,46,49,47,41,46,36,29,69,20,50,48,42,55,48,27,26,58,73,26,66,55,31,56,34,75,73,63,49,51,60,46,76,44,82,47,77,56,101,88,41,50,29,40,36,39,40,45,35,14,36,54,45,63,70,69,90,126

Radius of gyration: 22.27 Å; Cα contacts (8 Å, |Δi|>4): 607; chains: 2; bounding box: 56×69×51 Å

Organism: NCBI:txid717836

InterPro domains:
  IPR001387 Cro/C1-type, helix-turn-helix domain [cd00093] (33-84)
  IPR003712 Cyanate lyase, C-terminal [PF02560] (101-167)
  IPR003712 Cyanate lyase, C-terminal [SM01116] (97-169)
  IPR003712 Cyanate lyase, C-terminal [cd00559] (101-169)
  IPR008076 Cyanate hydratase [MF_00535] (1-169)
  IPR008076 Cyanate hydratase [PIRSF001263] (29-169)
  IPR008076 Cyanate hydratase [PR01693] (34-49)
  IPR008076 Cyanate hydratase [PR01693] (54-71)
  IPR008076 Cyanate hydratase [PR01693] (105-119)
  IPR008076 Cyanate hydratase [PR01693] (123-139)
  IPR008076 Cyanate hydratase [PR01693] (154-164)
  IPR008076 Cyanate hydratase [PTHR34186] (22-168)
  IPR008076 Cyanate hydratase [TIGR00673] (27-169)
  IPR010982 Lambda repressor-like, DNA-binding domain superfamily [G3DSA:1.10.260.40] (24-100)
  IPR010982 Lambda repressor-like, DNA-binding domain superfamily [SSF47413] (24-87)
  IPR036581 Cyanate lyase, C-terminal domain superfamily [G3DSA:3.30.1160.10] (103-169)
  IPR036581 Cyanate lyase, C-terminal domain superfamily [SSF55234] (101-169)

Secondary structure (DSSP, 8-state):
----S-TTSSPPP---TTTGGGS-HHHHHHHHHHHHHT--HHHHHHHHTS-HHHHHHHHTT-SPPPHHHHHHHHHHHT--HHHHHTTTTTSPP--S-SS-SS--SHHHHHHHHHHHHHHHHHHHHHHHHH-SEEEEEEEEEEEEEEEEETTEEEEEEEEEEEEEEPP--/----S-TTSSPPP---TTTGGGS-HHHHHHHHHHHHHT--HHHHHHHHTS-HHHHHHHHTT-SPPPHHHHHHHHHHHT--HHHHHTTTTTSPP--S-SS-SS--SHHHHHHHHHHHHHHHHHHHHHHHHH-SEEEEEEEEEEEEEEEEETTEEEEEEEEEEEEEEPP--

Foldseek 3Di:
DLPPAPPPPDFADADDPVLCVLAWPLLNVLRVLCVVSNHHLVRLCVQLVHASVQSVCLSRQAHQQDPSNLVSSCVSSVNDSVVSVVICSNPRGDHDRRADPPGPPVVSNVVVVCCVVCVVVVVVVCCVVPNAWDFDPVQKDKHWDWDQDPVGIDIDIDIHGDTDHDDDD/DQPQADVVPDFADADDPVLCVVAWPLLNVLRVLCVVSRHHLVRLCVQLVHASVQSVCLSRQAHQQDPSNLVSSCVSSVNDSVVSVVICSNPRGDHDRRADPPGPPVVSNVVVVCCVVCVVVVVVVCCVVPNAWDFDPVQWDKHWDWDQDPVGIDIDIDIHGDTDHDDDD